Protein 1Z6G (pdb70)

Secondary structure (DSSP, 8-state):
-PPPEEEE-STTSSHHHHHHHHHHHSTTTEEE---EE-SPPPSS--BTTTBEE--HHHHHHHHHTT-EEEEEEETTEEEEEEHHHHHHHHHTT-EEEEEE-HHHHHHHTT-SS--S-EEEEEE-S-HHHHHHHHHHT----HHHHHHHHHHHHHHHHHHTTS--SEEEE-SSHHHHHHHHHHHHIIIII--

Radius of gyration: 16.62 Å; Cα contacts (8 Å, |Δi|>4): 272; chains: 1; bounding box: 38×41×50 Å

Foldseek 3Di:
DAAAEEEEAAPPLCSVVLVVVVCVVCVLAEQEFAKEKCDDADDPDDDPPNHPHDHPVVVVVCVVVPQFLAKDADPHMIMTTGLVSVVVCVVSVHHYYYYYYQNSVVSNVVDPSHDPHAYEYRAELDLVSRLVVLVVVDDDDDVVSVVVSVVNVVSVVSVVVDDHNYYYHPPDVVVRSVVVVVVCCVVPNPD

Organism: Plasmodium falciparum (isolate 3D7) (NCBI:txid36329)

Nearest PDB structures (foldseek):
  1z6g-assembly1_A  TM=1.005E+00  e=1.082E-39  Plasmodium falciparum 3D7
  2qor-assembly1_A  TM=8.990E-01  e=6.630E-27  Plasmodium vivax
  1lvg-assembly1_A  TM=8.753E-01  e=1.542E-19  Mus musculus
  4wsi-assembly1_A  TM=7.458E-01  e=2.586E-16  Homo sapiens
  3ney-assembly2_B  TM=7.696E-01  e=7.225E-14  Homo sapiens

B-factor: mean 33.43, std 11.17, range [11.78, 100.16]

Structure (mmCIF, N/CA/C/O backbone):
data_1Z6G
#
_entry.id   1Z6G
#
_cell.length_a   41.420
_cell.length_b   47.240
_cell.length_c   118.245
_cell.angle_alpha   90.00
_cell.angle_beta   90.00
_cell.angle_gamma   90.00
#
_symmetry.space_group_name_H-M   'P 21 21 21'
#
loop_
_entity.id
_entity.type
_entity.pdbx_description
1 polymer 'guanylate kinase'
2 non-polymer 'SULFATE ION'
3 non-polymer '4-(2-HYDROXYETHYL)-1-PIPERAZINE ETHANESULFONIC ACID'
4 water water
#
loop_
_atom_site.group_PDB
_atom_site.id
_atom_site.type_symbol
_atom_site.label_atom_id
_atom_site.label_alt_id
_atom_site.label_comp_id
_atom_site.label_asym_id
_atom_site.label_entity_id
_atom_site.label_seq_id
_atom_site.pdbx_PDB_ins_code
_atom_site.Cartn_x
_atom_site.Cartn_y
_atom_site.Cartn_z
_atom_site.occupancy
_atom_site.B_iso_or_equiv
_atom_site.auth_seq_id
_atom_site.auth_comp_id
_atom_site.auth_asym_id
_atom_site.auth_atom_id
_atom_site.pdbx_PDB_model_num
ATOM 1 N N . ASN A 1 22 ? 94.824 27.166 63.943 1.00 48.11 3 ASN A N 1
ATOM 2 C CA . ASN A 1 22 ? 94.107 27.029 62.641 1.00 47.74 3 ASN A CA 1
ATOM 3 C C . ASN A 1 22 ? 94.344 25.653 62.028 1.00 47.25 3 ASN A C 1
ATOM 4 O O . ASN A 1 22 ? 95.482 25.276 61.737 1.00 48.48 3 ASN A O 1
ATOM 6 N N . ILE A 1 23 ? 93.266 24.902 61.836 1.00 45.50 4 ILE A N 1
ATOM 7 C CA . ILE A 1 23 ? 93.368 23.573 61.249 1.00 43.05 4 ILE A CA 1
ATOM 8 C C . ILE A 1 23 ? 93.499 23.724 59.736 1.00 41.05 4 ILE A C 1
ATOM 9 O O . ILE A 1 23 ? 92.623 24.298 59.084 1.00 40.55 4 ILE A O 1
ATOM 14 N N . TYR A 1 24 ? 94.596 23.216 59.184 1.00 38.31 5 TYR A N 1
ATOM 15 C CA . TYR A 1 24 ? 94.833 23.300 57.749 1.00 36.52 5 TYR A CA 1
ATOM 16 C C . TYR A 1 24 ? 93.773 22.509 56.995 1.00 32.89 5 TYR A C 1
ATOM 17 O O . TYR A 1 24 ? 93.500 21.356 57.323 1.00 32.67 5 TYR A O 1
ATOM 26 N N . PRO A 1 25 ? 93.149 23.125 55.980 1.00 29.63 6 PRO A N 1
ATOM 27 C CA . PRO A 1 25 ? 92.124 22.401 55.225 1.00 27.43 6 PRO A CA 1
ATOM 28 C C . PRO A 1 25 ? 92.730 21.237 54.444 1.00 24.82 6 PRO A C 1
ATOM 29 O O . PRO A 1 25 ? 93.920 21.241 54.126 1.00 25.09 6 PRO A O 1
ATOM 33 N N . LEU A 1 26 ? 91.901 20.244 54.147 1.00 23.13 7 LEU A N 1
ATOM 34 C CA . LEU A 1 26 ? 92.337 19.088 53.377 1.00 21.53 7 LEU A CA 1
ATOM 35 C C . LEU A 1 26 ? 91.624 19.094 52.023 1.00 22.30 7 LEU A C 1
ATOM 36 O O . LEU A 1 26 ? 90.394 19.107 51.959 1.00 22.06 7 LEU A O 1
ATOM 41 N N . VAL A 1 27 ? 92.402 19.087 50.946 1.00 20.79 8 VAL A N 1
ATOM 42 C CA . VAL A 1 27 ? 91.846 19.083 49.604 1.00 20.21 8 VAL A CA 1
ATOM 43 C C . VAL A 1 27 ? 92.176 17.769 48.879 1.00 21.29 8 VAL A C 1
ATOM 44 O O . VAL A 1 27 ? 93.346 17.446 48.653 1.00 18.02 8 VAL A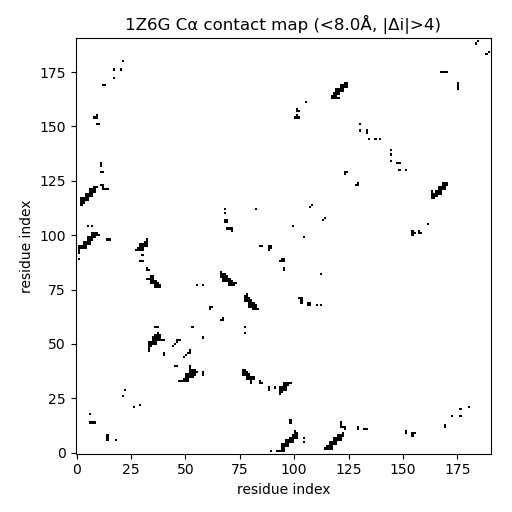 O 1
ATOM 48 N N . ILE A 1 28 ? 91.137 17.002 48.555 1.00 18.90 9 ILE A N 1
ATOM 49 C CA . ILE A 1 28 ? 91.306 15.748 47.815 1.00 19.75 9 ILE A CA 1
ATOM 50 C C . ILE A 1 28 ? 90.924 16.162 46.399 1.00 20.82 9 ILE A C 1
ATOM 51 O O . ILE A 1 28 ? 89.779 16.538 46.138 1.00 19.36 9 ILE A O 1
ATOM 56 N N . CYS A 1 29 ? 91.872 16.104 45.480 1.00 19.40 10 CYS A N 1
ATOM 57 C CA . CYS A 1 29 ? 91.566 16.551 44.137 1.00 21.58 10 CYS A CA 1
ATOM 58 C C . CYS A 1 29 ? 91.961 15.610 43.029 1.00 21.89 10 CYS A C 1
ATOM 59 O O . CYS A 1 29 ? 92.673 14.632 43.243 1.00 20.36 10 CYS A O 1
ATOM 62 N N . GLY A 1 30 ? 91.496 15.952 41.831 1.00 21.13 11 GLY A N 1
ATOM 63 C CA . GLY A 1 30 ? 91.783 15.166 40.652 1.00 20.70 11 GLY A CA 1
ATOM 64 C C . GLY A 1 30 ? 90.604 15.283 39.717 1.00 21.57 11 GLY A C 1
ATOM 65 O O . GLY A 1 30 ? 89.537 15.751 40.128 1.00 21.99 11 GLY A O 1
ATOM 66 N N . PRO A 1 31 ? 90.761 14.890 38.447 1.00 22.43 12 PRO A N 1
ATOM 67 C CA . PRO A 1 31 ? 89.655 14.974 37.489 1.00 22.04 12 PRO A CA 1
ATOM 68 C C . PRO A 1 31 ? 88.523 14.013 37.858 1.00 23.82 12 PRO A C 1
ATOM 69 O O . PRO A 1 31 ? 88.718 13.085 38.643 1.00 22.38 12 PRO A O 1
ATOM 73 N N . SER A 1 32 ? 87.338 14.242 37.308 1.00 22.88 13 SER A N 1
ATOM 74 C CA . SER A 1 32 ? 86.213 13.379 37.611 1.00 26.93 13 SER A CA 1
ATOM 75 C C . SER A 1 32 ? 86.509 11.967 37.112 1.00 26.86 13 SER A C 1
ATOM 76 O O . SER A 1 32 ? 87.094 11.789 36.042 1.00 27.56 13 SER A O 1
ATOM 79 N N . GLY A 1 33 ? 86.115 10.971 37.900 1.00 26.23 14 GLY A N 1
ATOM 80 C CA . GLY A 1 33 ? 86.335 9.589 37.518 1.00 25.13 14 GLY A CA 1
ATOM 81 C C . GLY A 1 33 ? 87.527 8.895 38.151 1.00 24.76 14 GLY A C 1
ATOM 82 O O . GLY A 1 33 ? 87.741 7.709 37.894 1.00 24.59 14 GLY A O 1
ATOM 83 N N . VAL A 1 34 ? 88.305 9.601 38.973 1.00 22.34 15 VAL A N 1
ATOM 84 C CA . VAL A 1 34 ? 89.479 8.974 39.596 1.00 21.89 15 VAL A CA 1
ATOM 85 C C . VAL A 1 34 ? 89.193 8.275 40.916 1.00 22.00 15 VAL A C 1
ATOM 86 O O . VAL A 1 34 ? 90.088 7.648 41.488 1.00 24.32 15 VAL A O 1
ATOM 90 N N . GLY A 1 35 ? 87.962 8.382 41.405 1.00 20.55 16 GLY A N 1
ATOM 91 C CA . GLY A 1 35 ? 87.615 7.734 42.661 1.00 20.57 16 GLY A CA 1
ATOM 92 C C . GLY A 1 35 ? 87.657 8.634 43.894 1.00 20.81 16 GLY A C 1
ATOM 93 O O . GLY A 1 35 ? 87.653 8.133 45.028 1.00 18.65 16 GLY A O 1
ATOM 94 N N . LYS A 1 36 ? 87.698 9.952 43.691 1.00 19.13 17 LYS A N 1
ATOM 95 C CA . LYS A 1 36 ? 87.721 10.886 44.821 1.00 20.88 17 LYS A CA 1
ATOM 96 C C . LYS A 1 36 ? 86.552 10.607 45.768 1.00 20.66 17 LYS A C 1
ATOM 97 O O . LYS A 1 36 ? 86.741 10.447 46.972 1.00 21.59 17 LYS A O 1
ATOM 103 N N . GLY A 1 37 ? 85.346 10.554 45.204 1.00 20.87 18 GLY A N 1
ATOM 104 C CA . GLY A 1 37 ? 84.149 10.322 45.994 1.00 21.58 18 GLY A CA 1
ATOM 105 C C . GLY A 1 37 ? 84.195 9.100 46.894 1.00 23.25 18 GLY A C 1
ATOM 106 O O . GLY A 1 37 ? 83.835 9.176 48.075 1.00 22.50 18 GLY A O 1
ATOM 107 N N . THR A 1 38 ? 84.636 7.972 46.344 1.00 22.55 19 THR A N 1
ATOM 108 C CA . THR A 1 38 ? 84.719 6.739 47.113 1.00 24.21 19 THR A CA 1
ATOM 109 C C . THR A 1 38 ? 85.691 6.896 48.284 1.00 23.32 19 THR A C 1
ATOM 110 O O . THR A 1 38 ? 85.380 6.533 49.424 1.00 23.00 19 THR A O 1
ATOM 114 N N . LEU A 1 39 ? 86.868 7.442 47.998 1.00 22.66 20 LEU A N 1
ATOM 115 C CA . LEU A 1 39 ? 87.881 7.652 49.018 1.00 21.93 20 LEU A CA 1
ATOM 116 C C . LEU A 1 39 ? 87.388 8.574 50.125 1.00 22.13 20 LEU A C 1
ATOM 117 O O . LEU A 1 39 ? 87.587 8.296 51.308 1.00 21.31 20 LEU A O 1
ATOM 122 N N . ILE A 1 40 ? 86.742 9.671 49.747 1.00 21.91 21 ILE A N 1
ATOM 123 C CA . ILE A 1 40 ? 86.241 10.614 50.739 1.00 21.03 21 ILE A CA 1
ATOM 124 C C . ILE A 1 40 ? 85.150 9.995 51.620 1.00 22.56 21 ILE A C 1
ATOM 125 O O . ILE A 1 40 ? 85.115 10.232 52.831 1.00 21.91 21 ILE A O 1
ATOM 130 N N . LYS A 1 41 ? 84.269 9.192 51.030 1.00 22.76 22 LYS A N 1
ATOM 131 C CA . LYS A 1 41 ? 83.209 8.573 51.819 1.00 24.11 22 LYS A CA 1
ATOM 132 C C . LYS A 1 41 ? 83.781 7.649 52.886 1.00 22.86 22 LYS A C 1
ATOM 133 O O . LYS A 1 41 ? 83.309 7.648 54.024 1.00 22.18 22 LYS A O 1
ATOM 139 N N . LYS A 1 42 ? 84.795 6.869 52.524 1.00 24.67 23 LYS A N 1
ATOM 140 C CA . LYS A 1 42 ? 85.429 5.967 53.481 1.00 24.11 23 LYS A CA 1
ATOM 141 C C . LYS A 1 42 ? 86.039 6.803 54.599 1.00 24.36 23 LYS A C 1
ATOM 142 O O . LYS A 1 42 ? 85.893 6.489 55.783 1.00 23.04 23 LYS A O 1
ATOM 148 N N . LEU A 1 43 ? 86.702 7.888 54.211 1.00 21.98 24 LEU A N 1
ATOM 149 C CA . LEU A 1 43 ? 87.357 8.762 55.174 1.00 22.29 24 LEU A CA 1
ATOM 150 C C . LEU A 1 43 ? 86.366 9.359 56.171 1.00 21.72 24 LEU A C 1
ATOM 151 O O . LEU A 1 43 ? 86.588 9.322 57.383 1.00 23.77 24 LEU A O 1
ATOM 156 N N . LEU A 1 44 ? 85.273 9.909 55.659 1.00 19.80 25 LEU A N 1
ATOM 157 C CA . LEU A 1 44 ? 84.251 10.509 56.509 1.00 20.53 25 LEU A CA 1
ATOM 158 C C . LEU A 1 44 ? 83.574 9.461 57.391 1.00 22.17 25 LEU A C 1
ATOM 159 O O . LEU A 1 44 ? 83.231 9.738 58.541 1.00 19.92 25 LEU A O 1
ATOM 164 N N . ASN A 1 45 ? 83.377 8.262 56.845 1.00 23.02 26 ASN A N 1
ATOM 165 C CA . ASN A 1 45 ? 82.747 7.183 57.595 1.00 26.11 26 ASN A CA 1
ATOM 166 C C . ASN A 1 45 ? 83.644 6.750 58.746 1.00 26.38 26 ASN A C 1
ATOM 167 O O . ASN A 1 45 ? 83.159 6.454 59.837 1.00 26.24 26 ASN A O 1
ATOM 172 N N . GLU A 1 46 ? 84.950 6.721 58.497 1.00 25.82 27 GLU A N 1
ATOM 173 C CA . GLU A 1 46 ? 85.919 6.292 59.501 1.00 25.90 27 GLU A CA 1
ATOM 174 C C . GLU A 1 46 ? 86.314 7.342 60.542 1.00 26.02 27 GLU A C 1
ATOM 175 O O . GLU A 1 46 ? 86.625 6.994 61.679 1.00 25.08 27 GLU A O 1
ATOM 181 N N . PHE A 1 47 ? 86.311 8.618 60.160 1.00 23.83 28 PHE A N 1
ATOM 182 C CA . PHE A 1 47 ? 86.661 9.692 61.084 1.00 22.82 28 PHE A CA 1
ATOM 183 C C . PHE A 1 47 ? 85.580 10.772 61.052 1.00 23.76 28 PHE A C 1
ATOM 184 O O . PHE A 1 47 ? 85.864 11.954 60.834 1.00 22.24 28 PHE A O 1
ATOM 192 N N . PRO A 1 48 ? 84.321 10.377 61.305 1.00 23.49 29 PRO A N 1
ATOM 193 C CA . PRO A 1 48 ? 83.177 11.289 61.299 1.00 23.93 29 PRO A CA 1
ATOM 194 C C . PRO A 1 48 ? 83.255 12.498 62.213 1.00 23.90 29 PRO A C 1
ATOM 195 O O . PRO A 1 48 ? 82.686 13.541 61.904 1.00 24.77 29 PRO A O 1
ATOM 199 N N . ASN A 1 49 ? 83.959 12.385 63.327 1.00 24.93 30 ASN A N 1
ATOM 200 C CA . ASN A 1 49 ? 84.034 13.520 64.237 1.00 27.30 30 ASN A CA 1
ATOM 201 C C . ASN A 1 49 ? 85.195 14.473 63.945 1.00 26.31 30 ASN A C 1
ATOM 202 O O . ASN A 1 49 ? 85.361 15.477 64.631 1.00 26.33 30 ASN A O 1
ATOM 207 N N . TYR A 1 50 ? 85.985 14.182 62.917 1.00 24.77 31 TYR A N 1
ATOM 208 C CA . TYR A 1 50 ? 87.124 15.037 62.601 1.00 26.54 31 TYR A CA 1
ATOM 209 C C . TYR A 1 50 ? 86.938 15.972 61.412 1.00 25.56 31 TYR A C 1
ATOM 210 O O . TYR A 1 50 ? 87.653 16.966 61.289 1.00 23.98 31 TYR A O 1
ATOM 219 N N . PHE A 1 51 ? 85.977 15.669 60.548 1.00 23.31 32 PHE A N 1
ATOM 220 C CA . PHE A 1 51 ? 85.805 16.466 59.341 1.00 23.81 32 PHE A CA 1
ATOM 221 C C . PHE A 1 51 ? 84.517 17.229 59.137 1.00 22.47 32 PHE A C 1
ATOM 222 O O . PHE A 1 51 ? 83.468 16.871 59.663 1.00 22.34 32 PHE A O 1
ATOM 230 N N . TYR A 1 52 ? 84.630 18.300 58.358 1.00 22.47 33 TYR A N 1
ATOM 231 C CA . TYR A 1 52 ? 83.484 19.089 57.944 1.00 21.62 33 TYR A CA 1
ATOM 232 C C . TYR A 1 52 ? 83.606 19.024 56.422 1.00 22.22 33 TYR A C 1
ATOM 233 O O . TYR A 1 52 ? 84.538 19.592 55.854 1.00 21.11 33 TYR A O 1
ATOM 242 N N . PHE A 1 53 ? 82.685 18.320 55.768 1.00 22.59 34 PHE A N 1
ATOM 243 C CA . PHE A 1 53 ? 82.721 18.176 54.317 1.00 21.83 34 PHE A CA 1
ATOM 244 C C . PHE A 1 53 ? 82.133 19.412 53.634 1.00 23.19 34 PHE A C 1
ATOM 245 O O . PHE A 1 53 ? 80.961 19.739 53.816 1.00 21.77 34 PHE A O 1
ATOM 253 N N . SER A 1 54 ? 82.954 20.096 52.845 1.00 22.45 35 SER A N 1
ATOM 254 C CA . SER A 1 54 ? 82.500 21.289 52.145 1.00 23.47 35 SER A CA 1
ATOM 255 C C . SER A 1 54 ? 81.380 20.987 51.149 1.00 23.52 35 SER A C 1
ATOM 256 O O . SER A 1 54 ? 81.443 20.012 50.408 1.00 22.68 35 SER A O 1
ATOM 259 N N . VAL A 1 55 ? 80.355 21.833 51.146 1.00 24.65 36 VAL A N 1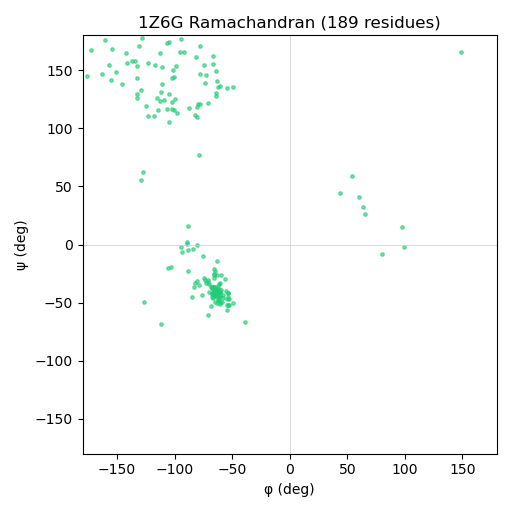
ATOM 260 C CA . VAL A 1 55 ? 79.227 21.693 50.232 1.00 24.34 36 VAL A CA 1
ATOM 261 C C . VAL A 1 55 ? 79.273 22.854 49.235 1.00 25.55 36 VAL A C 1
ATOM 262 O O . VAL A 1 55 ? 79.411 24.020 49.625 1.00 24.02 36 VAL A O 1
ATOM 266 N N . SER A 1 56 ? 79.159 22.529 47.953 1.00 24.72 37 SER A N 1
ATOM 267 C CA . SER A 1 56 ? 79.206 23.539 46.900 1.00 27.28 37 SER A CA 1
ATOM 268 C C . SER A 1 56 ? 77.844 24.094 46.493 1.00 27.25 37 SER A C 1
ATOM 269 O O . SER A 1 56 ? 76.794 23.544 46.839 1.00 26.64 37 SER A O 1
ATOM 272 N N . CYS A 1 57 ? 77.891 25.203 45.762 1.00 26.52 38 CYS A N 1
ATOM 273 C CA . CYS A 1 57 ? 76.701 25.860 45.238 1.00 27.00 38 CYS A CA 1
ATOM 274 C C . CYS A 1 57 ? 76.609 25.473 43.777 1.00 26.39 38 CYS A C 1
ATOM 275 O O . CYS A 1 57 ? 77.635 25.254 43.123 1.00 25.10 38 CYS A O 1
ATOM 278 N N . THR A 1 58 ? 75.391 25.405 43.256 1.00 24.28 39 THR A N 1
ATOM 279 C CA . THR A 1 58 ? 75.215 25.111 41.847 1.00 23.96 39 THR A CA 1
ATOM 280 C C . THR A 1 58 ? 73.935 25.748 41.339 1.00 24.78 39 THR A C 1
ATOM 281 O O . THR A 1 58 ? 72.979 25.903 42.095 1.00 24.27 39 THR A O 1
ATOM 285 N N . THR A 1 59 ? 73.929 26.132 40.062 1.00 24.78 40 THR A N 1
ATOM 286 C CA . THR A 1 59 ? 72.744 26.724 39.465 1.00 25.48 40 THR A CA 1
ATOM 287 C C . THR A 1 59 ? 71.931 25.625 38.798 1.00 25.89 40 THR A C 1
ATOM 288 O O . THR A 1 59 ? 70.824 25.858 38.333 1.00 26.83 40 THR A O 1
ATOM 292 N N . ARG A 1 60 ? 72.487 24.420 38.755 1.00 26.65 41 ARG A N 1
ATOM 293 C CA . ARG A 1 60 ? 71.777 23.300 38.161 1.00 27.64 41 ARG A CA 1
ATOM 294 C C . ARG A 1 60 ? 70.537 23.039 39.001 1.00 29.37 41 ARG A C 1
ATOM 295 O O . ARG A 1 60 ? 70.538 23.275 40.211 1.00 29.88 41 ARG A O 1
ATOM 303 N N . LYS A 1 61 ? 69.476 22.559 38.366 1.00 31.56 42 LYS A N 1
ATOM 304 C CA . LYS A 1 61 ? 68.256 22.285 39.105 1.00 32.98 42 LYS A CA 1
ATOM 305 C C . LYS A 1 61 ? 68.427 21.039 39.958 1.00 33.06 42 LYS A C 1
ATOM 306 O O . LYS A 1 61 ? 69.023 20.045 39.525 1.00 31.68 42 LYS A O 1
ATOM 312 N N . LYS A 1 62 ? 67.898 21.104 41.174 1.00 34.04 43 LYS A N 1
ATOM 313 C CA . LYS A 1 62 ? 67.967 19.993 42.110 1.00 35.26 43 LYS A CA 1
ATOM 314 C C . LYS A 1 62 ? 67.202 18.786 41.578 1.00 35.80 43 LYS A C 1
ATOM 315 O O . LYS A 1 62 ? 66.043 18.906 41.183 1.00 34.55 43 LYS A O 1
ATOM 321 N N . ARG A 1 63 ? 67.860 17.629 41.549 1.00 36.88 44 ARG A N 1
ATOM 322 C CA . ARG A 1 63 ? 67.224 16.398 41.082 1.00 39.29 44 ARG A CA 1
ATOM 323 C C . ARG A 1 63 ? 66.330 15.848 42.190 1.00 40.08 44 ARG A C 1
ATOM 324 O O . ARG A 1 63 ? 66.376 16.328 43.321 1.00 40.69 44 ARG A O 1
ATOM 332 N N . GLU A 1 64 ? 65.534 14.833 41.865 1.00 41.21 45 GLU A N 1
ATOM 333 C CA . GLU A 1 64 ? 64.618 14.235 42.833 1.00 43.04 45 GLU A CA 1
ATOM 334 C C . GLU A 1 64 ? 65.271 13.758 44.125 1.00 42.71 45 GLU A C 1
ATOM 335 O O . GLU A 1 64 ? 64.874 14.171 45.209 1.00 43.03 45 GLU A O 1
ATOM 341 N N . LYS A 1 65 ? 66.269 12.887 44.009 1.00 43.26 46 LYS A N 1
ATOM 342 C CA . LYS A 1 65 ? 66.948 12.341 45.182 1.00 43.00 46 LYS A CA 1
ATOM 343 C C . LYS A 1 65 ? 67.927 13.297 45.868 1.00 43.73 46 LYS A C 1
ATOM 344 O O . LYS A 1 65 ? 68.413 13.009 46.966 1.00 44.28 46 LYS A O 1
ATOM 346 N N . GLU A 1 66 ? 68.217 14.430 45.238 1.00 42.65 47 GLU A N 1
ATOM 347 C CA . GLU A 1 66 ? 69.153 15.386 45.824 1.00 41.90 47 GLU A CA 1
ATOM 348 C C . GLU A 1 66 ? 68.606 16.160 47.023 1.00 41.22 47 GLU A C 1
ATOM 349 O O . GLU A 1 66 ? 67.421 16.491 47.085 1.00 42.50 47 GLU A O 1
ATOM 355 N N . LYS A 1 67 ? 69.493 16.452 47.970 1.00 40.45 48 LYS A N 1
ATOM 356 C CA . LYS A 1 67 ? 69.135 17.158 49.198 1.00 39.61 48 LYS A CA 1
ATOM 357 C C . LYS A 1 67 ? 69.809 18.523 49.319 1.00 38.47 48 LYS A C 1
ATOM 358 O O . LYS A 1 67 ? 71.031 18.629 49.243 1.00 39.07 48 LYS A O 1
ATOM 364 N N . GLU A 1 68 ? 69.007 19.561 49.525 1.00 37.26 49 GLU A N 1
ATOM 365 C CA . GLU A 1 68 ? 69.522 20.919 49.681 1.00 37.07 49 GLU A CA 1
ATOM 366 C C . GLU A 1 68 ? 70.452 20.990 50.890 1.00 36.52 49 GLU A C 1
ATOM 367 O O . GLU A 1 68 ? 70.150 20.442 51.947 1.00 36.65 49 GLU A O 1
ATOM 373 N N . GLY A 1 69 ? 71.586 21.663 50.736 1.00 35.38 50 GLY A N 1
ATOM 374 C CA . GLY A 1 69 ? 72.518 21.776 51.843 1.00 34.78 50 GLY A CA 1
ATOM 375 C C . GLY A 1 69 ? 73.382 20.544 52.036 1.00 33.50 50 GLY A C 1
ATOM 376 O O . GLY A 1 69 ? 74.311 20.563 52.839 1.00 34.28 50 GLY A O 1
ATOM 377 N N . VAL A 1 70 ? 73.080 19.469 51.312 1.00 33.33 51 VAL A N 1
ATOM 378 C CA . VAL A 1 70 ? 73.862 18.236 51.410 1.00 32.49 51 VAL A CA 1
ATOM 379 C C . VAL A 1 70 ? 74.615 18.000 50.106 1.00 31.08 51 VAL A C 1
ATOM 380 O O . VAL A 1 70 ? 75.838 18.087 50.066 1.00 29.78 51 VAL A O 1
ATOM 384 N N . ASP A 1 71 ? 73.882 17.698 49.041 1.00 30.21 52 ASP A N 1
ATOM 385 C CA . ASP A 1 71 ? 74.500 17.482 47.742 1.00 31.24 52 ASP A CA 1
ATOM 386 C C . ASP A 1 71 ? 75.124 18.799 47.281 1.00 29.76 52 ASP A C 1
ATOM 387 O O . ASP A 1 71 ? 76.287 18.843 46.879 1.00 28.68 52 ASP A O 1
ATOM 392 N N . TYR A 1 72 ? 74.332 19.866 47.355 1.00 29.06 53 TYR A N 1
ATOM 393 C CA . TYR A 1 72 ? 74.760 21.211 46.966 1.00 28.96 53 TYR A CA 1
ATOM 394 C C . TYR A 1 72 ? 73.840 22.229 47.603 1.00 28.70 53 TYR A C 1
ATOM 395 O O . TYR A 1 72 ? 72.856 21.885 48.249 1.00 28.43 53 TYR A O 1
ATOM 404 N N . TYR A 1 73 ? 74.184 23.494 47.395 1.00 29.96 54 TYR A N 1
ATOM 405 C CA . TYR A 1 73 ? 73.348 24.606 47.816 1.00 29.91 54 TYR A CA 1
ATOM 406 C C . TYR A 1 73 ? 72.795 24.983 46.442 1.00 29.62 54 TYR A C 1
ATOM 407 O O . TYR A 1 73 ? 73.521 25.539 45.609 1.00 28.30 54 TYR A O 1
ATOM 416 N N . PHE A 1 74 ? 71.535 2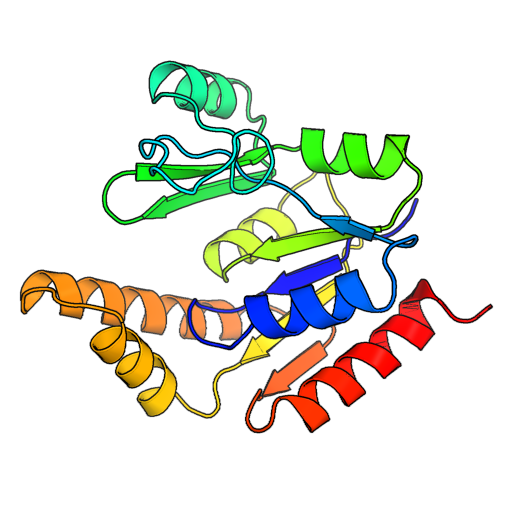4.652 46.185 1.00 29.40 55 PHE A N 1
ATOM 417 C CA . PHE A 1 74 ? 70.935 24.965 44.898 1.00 29.11 55 PHE A CA 1
ATOM 418 C C . PHE A 1 74 ? 70.430 26.404 44.844 1.00 30.63 55 PHE A C 1
ATOM 419 O O . PHE A 1 74 ? 69.480 26.768 45.530 1.00 32.65 55 PHE A O 1
ATOM 427 N N . ILE A 1 75 ? 71.085 27.223 44.027 1.00 31.04 56 ILE A N 1
ATOM 428 C CA . ILE A 1 75 ? 70.697 28.620 43.870 1.00 32.87 56 ILE A CA 1
ATOM 429 C C . ILE A 1 75 ? 70.540 28.902 42.379 1.00 33.52 56 ILE A C 1
ATOM 430 O O . ILE A 1 75 ? 70.765 28.017 41.553 1.00 33.90 56 ILE A O 1
ATOM 435 N N . ASP A 1 76 ? 70.139 30.118 42.026 1.00 34.99 57 ASP A N 1
ATOM 436 C CA . ASP A 1 76 ? 69.982 30.451 40.610 1.00 36.38 57 ASP A CA 1
ATOM 437 C C . ASP A 1 76 ? 71.097 31.357 40.108 1.00 35.68 57 ASP A C 1
ATOM 438 O O . ASP A 1 76 ? 71.937 31.816 40.881 1.00 34.67 57 ASP A O 1
ATOM 443 N N . LYS A 1 77 ? 71.103 31.603 38.804 1.00 36.51 58 LYS A N 1
ATOM 444 C CA . LYS A 1 77 ? 72.126 32.430 38.183 1.00 37.17 58 LYS A CA 1
ATOM 445 C C . LYS A 1 77 ? 72.278 33.821 38.785 1.00 37.89 58 LYS A C 1
ATOM 446 O O . LYS A 1 77 ? 73.395 34.308 38.944 1.00 38.76 58 LYS A O 1
ATOM 452 N N . THR A 1 78 ? 71.169 34.462 39.133 1.00 38.61 59 THR A N 1
ATOM 453 C CA . THR A 1 78 ? 71.250 35.803 39.692 1.00 39.77 59 THR A CA 1
ATOM 454 C C . THR A 1 78 ? 72.035 35.808 40.998 1.00 39.28 59 THR A C 1
ATOM 455 O O . THR A 1 78 ? 72.930 36.631 41.194 1.00 38.99 59 THR A O 1
ATOM 459 N N . ILE A 1 79 ? 71.714 34.880 41.890 1.00 39.08 60 ILE A N 1
ATOM 460 C CA . ILE A 1 79 ? 72.409 34.807 43.166 1.00 37.33 60 ILE A CA 1
ATOM 461 C C . ILE A 1 79 ? 73.879 34.438 42.958 1.00 35.82 60 ILE A C 1
ATOM 462 O O . ILE A 1 79 ? 74.763 35.007 43.598 1.00 33.75 60 ILE A O 1
ATOM 467 N N . PHE A 1 80 ? 74.138 33.499 42.053 1.00 33.26 61 PHE A N 1
ATOM 468 C CA . PHE A 1 80 ? 75.508 33.075 41.776 1.00 32.81 61 PHE A CA 1
ATOM 469 C C . PHE A 1 80 ? 76.336 34.258 41.273 1.00 32.44 61 PHE A C 1
ATOM 470 O O . PHE A 1 80 ? 77.498 34.424 41.650 1.00 30.54 61 PHE A O 1
ATOM 478 N N . GLU A 1 81 ? 75.731 35.073 40.414 1.00 31.04 62 GLU A N 1
ATOM 479 C CA . GLU A 1 81 ? 76.407 36.240 39.867 1.00 31.46 62 GLU A CA 1
ATOM 480 C C . GLU A 1 81 ? 76.667 37.268 40.960 1.00 30.21 62 GLU A C 1
ATOM 481 O O . GLU A 1 81 ? 77.700 37.929 40.960 1.00 28.98 62 GLU A O 1
ATOM 487 N N . ASP A 1 82 ? 75.733 37.391 41.897 1.00 30.33 63 ASP A N 1
ATOM 488 C CA . ASP A 1 82 ? 75.891 38.337 42.998 1.00 31.37 63 ASP A CA 1
ATOM 489 C C . ASP A 1 82 ? 77.067 37.899 43.863 1.00 32.27 63 ASP A C 1
ATOM 490 O O . ASP A 1 82 ? 77.847 38.728 44.342 1.00 32.12 63 ASP A O 1
ATOM 492 N N . LYS A 1 83 ? 77.194 36.587 44.052 1.00 31.72 64 LYS A N 1
ATOM 493 C CA . LYS A 1 83 ? 78.284 36.023 44.843 1.00 30.88 64 LYS A CA 1
ATOM 494 C C . LYS A 1 83 ? 7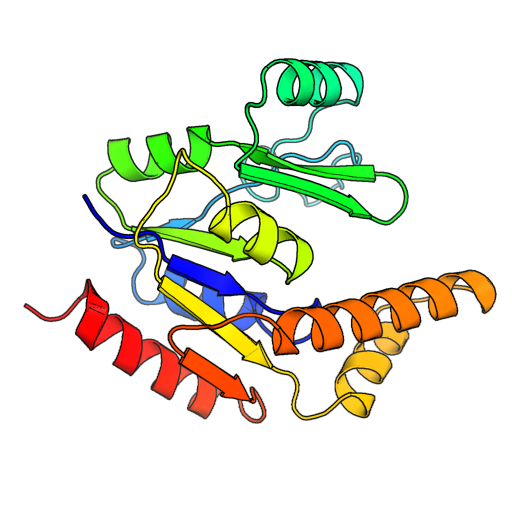9.635 36.309 44.197 1.00 29.67 64 LYS A C 1
ATOM 495 O O . LYS A 1 83 ? 80.589 36.675 44.880 1.00 29.87 64 LYS A O 1
ATOM 501 N N . LEU A 1 84 ? 79.724 36.122 42.880 1.00 29.07 65 LEU A N 1
ATOM 502 C CA . LEU A 1 84 ? 80.971 36.382 42.162 1.00 28.90 65 LEU A CA 1
ATOM 503 C C . LEU A 1 84 ? 81.286 37.869 42.279 1.00 30.35 65 LEU A C 1
ATOM 504 O O . LEU A 1 84 ? 82.434 38.259 42.485 1.00 30.57 65 LEU A O 1
ATOM 509 N N . LYS A 1 85 ? 80.256 38.695 42.142 1.00 31.45 66 LYS A N 1
ATOM 510 C CA . LYS A 1 85 ? 80.430 40.139 42.238 1.00 36.27 66 LYS A CA 1
ATOM 511 C C . LYS A 1 85 ? 81.142 40.473 43.550 1.00 36.60 66 LYS A C 1
ATOM 512 O O . LYS A 1 85 ? 82.047 41.305 43.574 1.00 38.42 66 LYS A O 1
ATOM 518 N N . ASN A 1 86 ? 80.744 39.805 44.629 1.00 38.00 67 ASN A N 1
ATOM 519 C CA . ASN A 1 86 ? 81.350 40.023 45.944 1.00 39.11 67 ASN A CA 1
ATOM 520 C C . ASN A 1 86 ? 82.628 39.207 46.119 1.00 39.69 67 ASN A C 1
ATOM 521 O O . ASN A 1 86 ? 83.298 39.315 47.144 1.00 39.12 67 ASN A O 1
ATOM 526 N N . GLU A 1 87 ? 82.958 38.384 45.130 1.00 38.93 68 GLU A N 1
ATOM 527 C CA . GLU A 1 87 ? 84.145 37.542 45.213 1.00 38.15 68 GLU A CA 1
ATOM 528 C C . GLU A 1 87 ? 84.023 36.614 46.425 1.00 37.21 68 GLU A C 1
ATOM 529 O O . GLU A 1 87 ? 84.991 36.389 47.145 1.00 38.15 68 GLU A O 1
ATOM 531 N N . ASP A 1 88 ? 82.824 36.082 46.642 1.00 36.46 69 ASP A N 1
ATOM 532 C CA . ASP A 1 88 ? 82.564 35.189 47.767 1.00 35.94 69 ASP A CA 1
ATOM 533 C C . ASP A 1 88 ? 83.001 33.744 47.556 1.00 34.21 69 ASP A C 1
ATOM 534 O O . ASP A 1 88 ? 82.833 32.915 48.452 1.00 34.84 69 ASP A O 1
ATOM 539 N N . PHE A 1 89 ? 83.556 33.435 46.389 1.00 31.53 70 PHE A N 1
ATOM 540 C CA . PHE A 1 89 ? 83.970 32.062 46.090 1.00 28.90 70 PHE A CA 1
ATOM 541 C C . PHE A 1 89 ? 85.454 31.760 46.243 1.00 28.23 70 PHE A C 1
ATOM 542 O O . PHE A 1 89 ? 86.301 32.595 45.944 1.00 25.60 70 PHE A O 1
ATOM 550 N N . LEU A 1 90 ? 85.755 30.547 46.700 1.00 26.86 71 LEU A N 1
ATOM 551 C CA . LEU A 1 90 ? 87.134 30.089 46.815 1.00 26.79 71 LEU A CA 1
ATOM 552 C C . LEU A 1 90 ? 87.479 29.614 45.401 1.00 26.10 71 LEU A C 1
ATOM 553 O O . LEU A 1 90 ? 88.619 29.713 44.951 1.00 24.32 71 LEU A O 1
ATOM 558 N N . GLU A 1 91 ? 86.468 29.082 44.718 1.00 25.25 72 GLU A N 1
ATOM 559 C CA . GLU A 1 91 ? 86.606 28.607 43.343 1.00 25.20 72 GLU A CA 1
ATOM 560 C C . GLU A 1 91 ? 85.235 28.455 42.687 1.00 23.87 72 GLU A C 1
ATOM 561 O O . GLU A 1 91 ? 84.246 28.157 43.353 1.00 22.73 72 GLU A O 1
ATOM 567 N N . TYR A 1 92 ? 85.175 28.702 41.384 1.00 24.39 73 TYR A N 1
ATOM 568 C CA . TYR A 1 92 ? 83.932 28.570 40.631 1.00 24.84 73 TYR A CA 1
ATOM 569 C C . TYR A 1 92 ? 84.250 27.821 39.342 1.00 24.34 73 TYR A C 1
ATOM 570 O O . TYR A 1 92 ? 85.395 27.815 38.880 1.00 23.20 73 TYR A O 1
ATOM 579 N N . ASP A 1 93 ? 83.235 27.207 38.753 1.00 23.92 74 ASP A N 1
ATOM 580 C CA . ASP A 1 93 ? 83.437 26.437 37.541 1.00 25.32 74 ASP A CA 1
ATOM 581 C C . ASP A 1 93 ? 82.128 26.387 36.767 1.00 24.96 74 ASP A C 1
ATOM 582 O O . ASP A 1 93 ? 81.087 26.798 37.277 1.00 24.94 74 ASP A O 1
ATOM 587 N N . ASN A 1 94 ? 82.194 25.923 35.524 1.00 26.42 75 ASN A N 1
ATOM 588 C CA . ASN A 1 94 ? 81.013 25.771 34.688 1.00 28.68 75 ASN A CA 1
ATOM 589 C C . ASN A 1 94 ? 81.094 24.386 34.061 1.00 29.01 75 ASN A C 1
ATOM 590 O O . ASN A 1 94 ? 82.123 24.001 33.515 1.00 30.25 75 ASN A O 1
ATOM 595 N N . TYR A 1 95 ? 80.015 23.626 34.169 1.00 28.86 76 TYR A N 1
ATOM 596 C CA . TYR A 1 95 ? 79.973 22.283 33.615 1.00 29.70 76 TYR A CA 1
ATOM 597 C C . TYR A 1 95 ? 78.565 21.982 33.117 1.00 28.67 76 TYR A C 1
ATOM 598 O O . TYR A 1 95 ? 77.581 22.328 33.770 1.00 28.88 76 TYR A O 1
ATOM 607 N N . ALA A 1 96 ? 78.479 21.341 31.957 1.00 28.75 77 ALA A N 1
ATOM 608 C CA . ALA A 1 96 ? 77.194 20.994 31.363 1.00 28.42 77 ALA A CA 1
ATOM 609 C C . ALA A 1 96 ? 76.183 22.139 31.436 1.00 27.81 77 ALA A C 1
ATOM 610 O O . ALA A 1 96 ? 75.024 21.934 31.789 1.00 27.17 77 ALA A O 1
ATOM 612 N N . ASN A 1 97 ? 76.638 23.345 31.113 1.00 26.63 78 ASN A N 1
ATOM 613 C CA . ASN A 1 97 ? 75.787 24.524 31.091 1.00 25.30 78 ASN A CA 1
ATOM 614 C C . ASN A 1 97 ? 75.175 24.960 32.418 1.00 23.98 78 ASN A C 1
ATOM 615 O O . ASN A 1 97 ? 74.074 25.503 32.459 1.00 25.54 78 ASN A O 1
ATOM 620 N N . ASN A 1 98 ? 75.895 24.726 33.506 1.00 23.18 79 ASN A N 1
ATOM 621 C CA . ASN A 1 98 ? 75.452 25.147 34.826 1.00 22.33 79 ASN A CA 1
ATOM 622 C C . ASN A 1 98 ? 76.705 25.626 35.559 1.00 23.18 79 ASN A C 1
ATOM 623 O O . ASN A 1 98 ? 77.824 25.238 35.206 1.00 21.99 79 ASN A O 1
ATOM 628 N N . PHE A 1 99 ? 76.518 26.483 36.555 1.00 22.73 80 PHE A N 1
ATOM 629 C CA . PHE A 1 99 ? 77.637 27.015 37.320 1.00 24.71 80 PHE A CA 1
ATOM 630 C C . PHE A 1 99 ? 77.784 26.346 38.681 1.00 23.99 80 PHE A C 1
ATOM 631 O O . PHE A 1 99 ? 76.794 26.013 39.327 1.00 22.49 80 PHE A O 1
ATOM 639 N N . TYR A 1 100 ? 79.029 26.156 39.105 1.00 23.33 81 TYR A N 1
ATOM 640 C CA . TYR A 1 100 ? 79.329 25.543 40.395 1.00 22.83 81 TYR A CA 1
ATOM 641 C C . TYR A 1 100 ? 80.383 26.381 41.101 1.00 23.54 81 TYR A C 1
ATOM 642 O O . TYR A 1 100 ? 81.175 27.063 40.450 1.00 23.40 81 TYR A O 1
ATOM 651 N N . GLY A 1 101 ? 80.397 26.326 42.430 1.00 22.49 82 GLY A N 1
ATOM 652 C CA . GLY A 1 101 ? 81.379 27.083 43.179 1.00 24.83 82 GLY A CA 1
ATOM 653 C C . GLY A 1 101 ? 81.323 26.851 44.674 1.00 26.27 82 GLY A C 1
ATOM 654 O O . GLY A 1 101 ? 80.251 26.654 45.243 1.00 27.44 82 GLY A O 1
ATOM 655 N N . THR A 1 102 ? 82.488 26.866 45.312 1.00 27.08 83 THR A N 1
ATOM 656 C CA . THR A 1 102 ? 82.570 26.672 46.752 1.00 26.28 83 THR A CA 1
ATOM 657 C C . THR A 1 102 ? 82.774 28.025 47.423 1.00 25.42 83 THR A C 1
ATOM 658 O O . THR A 1 102 ? 83.729 28.744 47.125 1.00 23.28 83 THR A O 1
ATOM 662 N N . LEU A 1 103 ? 81.863 28.361 48.327 1.00 25.72 84 LEU A N 1
ATOM 663 C CA . LEU A 1 103 ? 81.915 29.629 49.043 1.00 27.87 84 LEU A CA 1
ATOM 664 C C . LEU A 1 103 ? 82.933 29.616 50.168 1.00 28.35 84 LEU A C 1
ATOM 665 O O . LEU A 1 103 ? 83.170 28.581 50.808 1.00 25.42 84 LEU A O 1
ATOM 670 N N . LYS A 1 104 ? 83.536 30.778 50.402 1.00 29.25 85 LYS A N 1
ATOM 671 C CA . LYS A 1 104 ? 84.512 30.938 51.467 1.00 30.19 85 LYS A CA 1
ATOM 672 C C . LYS A 1 104 ? 83.854 30.602 52.802 1.00 29.22 85 LYS A C 1
ATOM 673 O O . LYS A 1 104 ? 84.527 30.184 53.742 1.00 29.73 85 LYS A O 1
ATOM 679 N N . SER A 1 105 ? 82.537 30.777 52.874 1.00 28.88 86 SER A N 1
ATOM 680 C CA . SER A 1 105 ? 81.797 30.511 54.103 1.00 29.73 86 SER A CA 1
ATOM 681 C C . SER A 1 105 ? 81.849 29.047 54.540 1.00 31.22 86 SER A C 1
ATOM 682 O O . SER A 1 105 ? 81.714 28.752 55.731 1.00 31.45 86 SER A O 1
ATOM 685 N N . GLU A 1 106 ? 82.035 28.130 53.589 1.00 29.41 87 GLU A N 1
ATOM 686 C CA . GLU A 1 106 ? 82.134 26.713 53.932 1.00 27.76 87 GLU A CA 1
ATOM 687 C C . GLU A 1 106 ? 83.307 26.514 54.880 1.00 28.29 87 GLU A C 1
ATOM 688 O O . GLU A 1 106 ? 83.240 25.718 55.823 1.00 25.65 87 GLU A O 1
ATOM 694 N N . TYR A 1 107 ? 84.386 27.247 54.619 1.00 29.17 88 TYR A N 1
ATOM 695 C CA . TYR A 1 107 ? 85.583 27.166 55.444 1.00 30.50 88 TYR A CA 1
ATOM 696 C C . TYR A 1 107 ? 85.306 27.737 56.833 1.00 29.31 88 TYR A C 1
ATOM 697 O O . TYR A 1 107 ? 85.820 27.233 57.834 1.00 28.03 88 TYR A O 1
ATOM 706 N N . ASP A 1 108 ? 84.492 28.788 56.890 1.00 29.84 89 ASP A N 1
ATOM 707 C CA . ASP A 1 108 ? 84.138 29.411 58.164 1.00 30.20 89 ASP A CA 1
ATOM 708 C C . ASP A 1 108 ? 83.290 28.464 59.008 1.00 30.05 89 ASP A C 1
ATOM 709 O O . ASP A 1 108 ? 83.430 28.412 60.227 1.00 29.55 89 ASP A O 1
ATOM 714 N N . LYS A 1 109 ? 82.409 27.715 58.355 1.00 28.67 90 LYS A N 1
ATOM 715 C CA . LYS A 1 109 ? 81.562 26.777 59.070 1.00 28.24 90 LYS A CA 1
ATOM 716 C C . LYS A 1 109 ? 82.407 25.660 59.675 1.00 27.68 90 LYS A C 1
ATOM 717 O O . LYS A 1 109 ? 82.129 25.187 60.777 1.00 26.26 90 LYS A O 1
ATOM 723 N N . ALA A 1 110 ? 83.448 25.247 58.958 1.00 26.72 91 ALA A N 1
ATOM 724 C CA . ALA A 1 110 ? 84.334 24.199 59.454 1.00 26.97 91 ALA A CA 1
ATOM 725 C C . ALA A 1 110 ? 85.063 24.730 60.694 1.00 26.90 91 ALA A C 1
ATOM 726 O O . ALA A 1 110 ? 85.257 24.011 61.679 1.00 25.55 91 ALA A O 1
ATOM 728 N N . LYS A 1 111 ? 85.467 25.996 60.634 1.00 27.67 92 LYS A N 1
ATOM 729 C CA . LYS A 1 111 ? 86.160 26.626 61.751 1.00 29.85 92 LYS A CA 1
ATOM 730 C C . LYS A 1 111 ? 85.220 26.729 62.943 1.00 29.92 92 LYS A C 1
ATOM 731 O O . LYS A 1 111 ? 85.597 26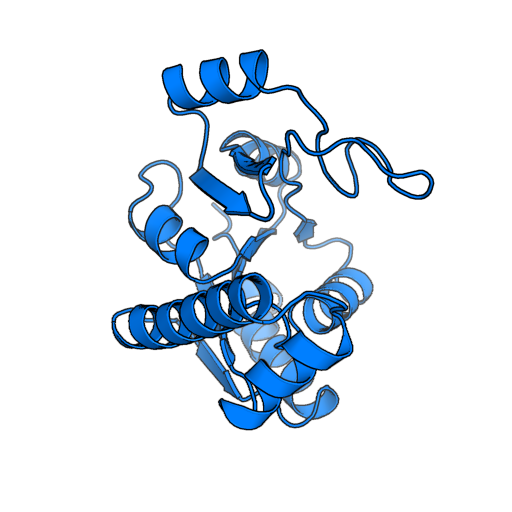.439 64.077 1.00 30.21 92 LYS A O 1
ATOM 737 N N . GLU A 1 112 ? 83.990 27.148 62.669 1.00 30.79 93 GLU A N 1
ATOM 738 C CA . GLU A 1 112 ? 82.968 27.293 63.693 1.00 32.02 93 GLU A CA 1
ATOM 739 C C . GLU A 1 112 ? 82.806 25.989 64.484 1.00 31.07 93 GLU A C 1
ATOM 740 O O . GLU A 1 112 ? 82.670 26.013 65.705 1.00 30.82 93 GLU A O 1
ATOM 746 N N . GLN A 1 113 ? 82.825 24.857 63.785 1.00 30.10 94 GLN A N 1
ATOM 747 C CA . GLN A 1 113 ? 82.670 23.547 64.427 1.00 29.38 94 GLN A CA 1
ATOM 748 C C . GLN A 1 113 ? 83.998 22.954 64.876 1.00 30.42 94 GLN A C 1
ATOM 749 O O . GLN A 1 113 ? 84.051 21.843 65.406 1.00 31.36 94 GLN A O 1
ATOM 755 N N . ASN A 1 114 ? 85.072 23.701 64.663 1.00 31.64 95 ASN A N 1
ATOM 756 C CA . ASN A 1 114 ? 86.406 23.251 65.028 1.00 33.04 95 ASN A CA 1
ATOM 757 C C . ASN A 1 114 ? 86.738 21.882 64.428 1.00 33.10 95 ASN A C 1
ATOM 758 O O . ASN A 1 114 ? 87.025 20.920 65.146 1.00 31.52 95 ASN A O 1
ATOM 763 N N . LYS A 1 115 ? 86.689 21.798 63.103 1.00 31.00 96 LYS A N 1
ATOM 764 C CA . LYS A 1 115 ? 87.007 20.556 62.419 1.00 29.55 96 LYS A CA 1
ATOM 765 C C . LYS A 1 115 ? 87.769 20.814 61.139 1.00 27.09 96 LYS A C 1
ATOM 766 O O . LYS A 1 115 ? 87.810 21.938 60.651 1.00 25.25 96 LYS A O 1
ATOM 772 N N . ILE A 1 116 ? 88.379 19.765 60.606 1.00 24.06 97 ILE A N 1
ATOM 773 C CA . ILE A 1 116 ? 89.159 19.876 59.384 1.00 24.78 97 ILE A CA 1
ATOM 774 C C . ILE A 1 116 ? 88.224 20.093 58.206 1.00 25.05 97 ILE A C 1
ATOM 775 O O . ILE A 1 116 ? 87.328 19.279 57.965 1.00 25.25 97 ILE A O 1
ATOM 780 N N . CYS A 1 117 ? 88.413 21.191 57.482 1.00 21.97 98 CYS A N 1
ATOM 781 C CA . CYS A 1 117 ? 87.576 21.437 56.322 1.00 22.09 98 CYS A CA 1
ATOM 782 C C . CYS A 1 117 ? 88.097 20.556 55.188 1.00 21.11 98 CYS A C 1
ATOM 783 O O . CYS A 1 117 ? 89.263 20.656 54.795 1.00 22.14 98 CYS A O 1
ATOM 786 N N . LEU A 1 118 ? 87.235 19.684 54.676 1.00 21.52 99 LEU A N 1
ATOM 787 C CA . LEU A 1 118 ? 87.607 18.776 53.592 1.00 20.76 99 LEU A CA 1
ATOM 788 C C . LEU A 1 118 ? 86.966 19.241 52.287 1.00 20.65 99 LEU A C 1
ATOM 789 O O . LEU A 1 118 ? 85.744 19.263 52.170 1.00 20.70 99 LEU A O 1
ATOM 794 N N . PHE A 1 119 ? 87.794 19.618 51.314 1.00 22.44 100 PHE A N 1
ATOM 795 C CA . PHE A 1 119 ? 87.314 20.074 50.010 1.00 22.44 100 PHE A CA 1
ATOM 796 C C . PHE A 1 119 ? 87.527 19.008 48.938 1.00 22.75 100 PHE A C 1
ATOM 797 O O . PHE A 1 119 ? 88.629 18.484 48.802 1.00 23.06 100 PHE A O 1
ATOM 805 N N . GLU A 1 120 ? 86.483 18.690 48.178 1.00 23.53 101 GLU A N 1
ATOM 806 C CA . GLU A 1 120 ? 86.619 17.750 47.066 1.00 24.85 101 GLU A CA 1
ATOM 807 C C . GLU A 1 120 ? 86.665 18.660 45.833 1.00 24.89 101 GLU A C 1
ATOM 808 O O . GLU A 1 120 ? 85.689 19.347 45.556 1.00 25.26 101 GLU A O 1
ATOM 814 N N . MET A 1 121 ? 87.780 18.664 45.098 1.00 25.09 102 MET A N 1
ATOM 815 C CA . MET A 1 121 ? 87.926 19.543 43.930 1.00 24.46 102 MET A CA 1
ATOM 816 C C . MET A 1 121 ? 88.549 18.886 42.705 1.00 23.78 102 MET A C 1
ATOM 817 O O . MET A 1 121 ? 89.265 17.892 42.822 1.00 21.36 102 MET A O 1
ATOM 822 N N . ASN A 1 122 ? 88.291 19.469 41.536 1.00 19.85 103 ASN A N 1
ATOM 823 C CA . ASN A 1 122 ? 88.916 19.000 40.311 1.00 21.76 103 ASN A CA 1
ATOM 824 C C . ASN A 1 122 ? 90.137 19.919 40.176 1.00 23.02 103 ASN A C 1
ATOM 825 O O . ASN A 1 122 ? 90.318 20.830 40.993 1.00 22.93 103 ASN A O 1
ATOM 830 N N . ILE A 1 123 ? 90.973 19.701 39.170 1.00 23.11 104 ILE A N 1
ATOM 831 C CA . ILE A 1 123 ? 92.179 20.510 39.036 1.00 23.59 104 ILE A CA 1
ATOM 832 C C . ILE A 1 123 ? 91.916 22.002 38.819 1.00 25.18 104 ILE A C 1
ATOM 833 O O . ILE A 1 123 ? 92.667 22.848 39.310 1.00 24.78 104 ILE A O 1
ATOM 838 N N . ASN A 1 124 ? 90.852 22.321 38.090 1.00 25.85 105 ASN A N 1
ATOM 839 C CA . ASN A 1 124 ? 90.490 23.711 37.827 1.00 25.62 105 ASN A CA 1
ATOM 840 C C . ASN A 1 124 ? 90.223 24.418 39.152 1.00 26.08 105 ASN A C 1
ATOM 841 O O . ASN A 1 124 ? 90.485 25.614 39.298 1.00 25.53 105 ASN A O 1
ATOM 846 N N . GLY A 1 125 ? 89.700 23.662 40.114 1.00 23.13 106 GLY A N 1
ATOM 847 C CA . GLY A 1 125 ? 89.393 24.217 41.416 1.00 23.91 106 GLY A CA 1
ATOM 848 C C . GLY A 1 125 ? 90.630 24.417 42.264 1.00 23.88 106 GLY A C 1
ATOM 849 O O . GLY A 1 125 ? 90.776 25.448 42.924 1.00 23.00 106 GLY A O 1
ATOM 850 N N . VAL A 1 126 ? 91.519 23.426 42.246 1.00 23.02 107 VAL A N 1
ATOM 851 C CA . VAL A 1 126 ? 92.758 23.484 43.016 1.00 23.99 107 VAL A CA 1
ATOM 852 C C . VAL A 1 126 ? 93.624 24.702 42.666 1.00 25.89 107 VAL A C 1
ATOM 853 O O . VAL A 1 126 ? 94.170 25.347 43.554 1.00 26.87 107 VAL A O 1
ATOM 857 N N . LYS A 1 127 ? 93.760 25.018 41.381 1.00 26.34 108 LYS A N 1
ATOM 858 C CA . LYS A 1 127 ? 94.589 26.157 41.016 1.00 29.11 108 LYS A CA 1
ATOM 859 C C . LYS A 1 127 ? 93.999 27.467 41.515 1.00 28.58 108 LYS A C 1
ATOM 860 O O . LYS A 1 127 ? 94.727 28.429 41.749 1.00 30.58 108 LYS A O 1
ATOM 866 N N . GLN A 1 128 ? 92.684 27.502 41.699 1.00 28.51 109 GLN A N 1
ATOM 867 C CA . GLN A 1 128 ? 92.040 28.699 42.225 1.00 28.57 109 GLN A CA 1
ATOM 868 C C . GLN A 1 128 ? 92.251 28.725 43.737 1.00 28.93 109 GLN A C 1
ATOM 869 O O . GLN A 1 128 ? 92.398 29.789 44.331 1.00 29.81 109 GLN A O 1
ATOM 875 N N . LEU A 1 129 ? 92.251 27.555 44.367 1.00 29.79 110 LEU A N 1
ATOM 876 C CA . LEU A 1 129 ? 92.478 27.505 45.807 1.00 30.69 110 LEU A CA 1
ATOM 877 C C . LEU A 1 129 ? 93.909 27.937 46.107 1.00 30.99 110 LEU A C 1
ATOM 878 O O . LEU A 1 129 ? 94.155 28.690 47.047 1.00 31.64 110 LEU A O 1
ATOM 883 N N . LYS A 1 130 ? 94.850 27.454 45.302 1.00 32.12 111 LYS A N 1
ATOM 884 C CA . LYS A 1 130 ? 96.254 27.779 45.493 1.00 34.94 111 LYS A CA 1
ATOM 885 C C . LYS A 1 130 ? 96.568 29.261 45.335 1.00 36.35 111 LYS A C 1
ATOM 886 O O . LYS A 1 130 ? 97.643 29.710 45.715 1.00 37.35 111 LYS A O 1
ATOM 892 N N . LYS A 1 131 ? 95.630 30.019 44.779 1.00 38.15 112 LYS A N 1
ATOM 893 C CA . LYS A 1 131 ? 95.820 31.458 44.612 1.00 40.07 112 LYS A CA 1
ATOM 894 C C . LYS A 1 131 ? 94.964 32.200 45.632 1.00 41.60 112 LYS A C 1
ATOM 895 O O . LYS A 1 131 ? 95.223 33.357 45.945 1.00 41.93 112 LYS A O 1
ATOM 901 N N . SER A 1 132 ? 93.948 31.521 46.158 1.00 43.64 113 SER A N 1
ATOM 902 C CA . SER A 1 132 ? 93.047 32.123 47.134 1.00 46.94 113 SER A CA 1
ATOM 903 C C . SER A 1 132 ? 93.758 32.712 48.345 1.00 49.66 113 SER A C 1
ATOM 904 O O . SER A 1 132 ? 94.648 32.092 48.929 1.00 49.51 113 SER A O 1
ATOM 907 N N . THR A 1 133 ? 93.343 33.917 48.719 1.00 52.04 114 THR A N 1
ATOM 908 C CA . THR A 1 133 ? 93.915 34.616 49.860 1.00 54.20 114 THR A CA 1
ATOM 909 C C . THR A 1 133 ? 93.195 34.249 51.156 1.00 54.31 114 THR A C 1
ATOM 910 O O . THR A 1 133 ? 93.756 34.382 52.245 1.00 54.64 114 THR A O 1
ATOM 914 N N . HIS A 1 134 ? 91.955 33.782 51.028 1.00 53.92 115 HIS A N 1
ATOM 915 C CA . HIS A 1 134 ? 91.145 33.406 52.183 1.00 53.50 115 HIS A CA 1
ATOM 916 C C . HIS A 1 134 ? 91.722 32.199 52.916 1.00 52.99 115 HIS A C 1
ATOM 917 O O . HIS A 1 134 ? 91.741 32.164 54.146 1.00 53.48 115 HIS A O 1
ATOM 924 N N . ILE A 1 135 ? 92.186 31.210 52.159 1.00 51.93 116 ILE A N 1
ATOM 925 C CA . ILE A 1 135 ? 92.764 30.006 52.749 1.00 50.50 116 ILE A CA 1
ATOM 926 C C . ILE A 1 135 ? 94.264 29.945 52.500 1.00 49.54 116 ILE A C 1
ATOM 927 O O . ILE A 1 135 ? 94.766 30.501 51.522 1.00 49.24 116 ILE A O 1
ATOM 932 N N . LYS A 1 136 ? 94.974 29.268 53.395 1.00 48.18 117 LYS A N 1
ATOM 933 C CA . LYS A 1 136 ? 96.417 29.127 53.280 1.00 46.96 117 LYS A CA 1
ATOM 934 C C . LYS A 1 136 ? 96.885 27.892 54.041 1.00 45.86 117 LYS A C 1
ATOM 935 O O . LYS A 1 136 ? 96.225 27.438 54.978 1.00 46.55 117 LYS A O 1
ATOM 937 N N . ASN A 1 137 ? 98.020 27.346 53.621 1.00 43.95 118 ASN A N 1
ATOM 938 C CA . ASN A 1 137 ? 98.593 26.174 54.262 1.00 41.36 118 ASN A CA 1
ATOM 939 C C . ASN A 1 137 ? 97.737 24.912 54.132 1.00 39.12 118 ASN A C 1
ATOM 940 O O . ASN A 1 137 ? 97.816 24.013 54.971 1.00 38.36 118 ASN A O 1
ATOM 945 N N . ALA A 1 138 ? 96.925 24.837 53.085 1.00 34.10 119 ALA A N 1
ATOM 946 C CA . ALA A 1 138 ? 96.089 23.662 52.892 1.00 30.91 119 ALA A CA 1
ATOM 947 C C . ALA A 1 138 ? 96.927 22.481 52.409 1.00 27.78 119 ALA A C 1
ATOM 948 O O . ALA A 1 138 ? 97.987 22.658 51.814 1.00 25.54 119 ALA A O 1
ATOM 950 N N . LEU A 1 139 ? 96.445 21.275 52.685 1.00 26.57 120 LEU A N 1
ATOM 951 C CA . LEU A 1 139 ? 97.121 20.061 52.256 1.00 25.70 120 LEU A CA 1
ATOM 952 C C . LEU A 1 139 ? 96.412 19.577 50.996 1.00 24.91 120 LEU A C 1
ATOM 953 O O . LEU A 1 139 ? 95.198 19.381 50.998 1.00 25.51 120 LEU A O 1
ATOM 958 N N . TYR A 1 140 ? 97.166 19.390 49.920 1.00 22.65 121 TYR A N 1
ATOM 959 C CA . TYR A 1 140 ? 96.585 18.949 48.664 1.00 22.84 121 TYR A CA 1
ATOM 960 C C . TYR A 1 140 ? 96.960 17.512 48.321 1.00 22.23 121 TYR A C 1
ATOM 961 O O . TYR A 1 140 ? 98.137 17.165 48.253 1.00 20.49 121 TYR A O 1
ATOM 970 N N . ILE A 1 141 ? 95.950 16.681 48.106 1.00 21.27 122 ILE A N 1
ATOM 971 C CA . ILE A 1 141 ? 96.180 15.284 47.754 1.00 20.90 122 ILE A CA 1
ATOM 972 C C . ILE A 1 141 ? 95.605 15.010 46.371 1.00 19.34 122 ILE A C 1
ATOM 973 O O . ILE A 1 141 ? 94.387 14.983 46.189 1.00 19.28 122 ILE A O 1
ATOM 978 N N . PHE A 1 142 ? 96.488 14.785 45.407 1.00 18.97 123 PHE A N 1
ATOM 979 C CA . PHE A 1 142 ? 96.094 14.516 44.031 1.00 19.79 123 PHE A CA 1
ATOM 980 C C . PHE A 1 142 ? 95.830 13.031 43.794 1.00 21.71 123 PHE A C 1
ATOM 981 O O . PHE A 1 142 ? 96.726 12.202 43.938 1.00 22.45 123 PHE A O 1
ATOM 989 N N . ILE A 1 143 ? 94.593 12.701 43.438 1.00 21.78 124 ILE A N 1
ATOM 990 C CA . ILE A 1 143 ? 94.224 11.319 43.145 1.00 25.28 124 ILE A CA 1
ATOM 991 C C . ILE A 1 143 ? 94.274 11.192 41.621 1.00 25.96 124 ILE A C 1
ATOM 992 O O . ILE A 1 143 ? 93.478 11.803 40.911 1.00 25.53 124 ILE A O 1
ATOM 997 N N . LYS A 1 144 ? 95.228 10.403 41.138 1.00 25.90 125 LYS A N 1
ATOM 998 C CA . LYS A 1 144 ? 95.441 10.195 39.712 1.00 26.95 125 LYS A CA 1
ATOM 999 C C . LYS A 1 144 ? 94.804 8.910 39.217 1.00 27.46 125 LYS A C 1
ATOM 1000 O O . LYS A 1 144 ? 94.616 7.960 39.981 1.00 26.87 125 LYS A O 1
ATOM 1006 N N . PRO A 1 145 ? 94.461 8.864 37.920 1.00 26.68 126 PRO A N 1
ATOM 1007 C CA . PRO A 1 145 ? 93.846 7.673 37.336 1.00 27.18 126 PRO A CA 1
ATOM 1008 C C . PRO A 1 145 ? 94.951 6.671 37.017 1.00 28.64 126 PRO A C 1
ATOM 1009 O O . PRO A 1 145 ? 96.124 7.036 36.953 1.00 27.29 126 PRO A O 1
ATOM 1013 N N . PRO A 1 146 ? 94.600 5.392 36.835 1.00 30.44 127 PRO A N 1
ATOM 1014 C CA . PRO A 1 146 ? 95.667 4.439 36.521 1.00 31.12 127 PRO A CA 1
ATOM 1015 C C . PRO A 1 146 ? 96.288 4.770 35.161 1.00 31.68 127 PRO A C 1
ATOM 1016 O O . PRO A 1 146 ? 97.428 4.408 34.882 1.00 33.26 127 PRO A O 1
ATOM 1020 N N . SER A 1 147 ? 95.533 5.476 34.325 1.00 30.19 128 SER A N 1
ATOM 1021 C CA . SER A 1 147 ? 96.012 5.873 33.006 1.00 29.69 128 SER A CA 1
ATOM 1022 C C . SER A 1 147 ? 95.013 6.823 32.366 1.00 29.89 128 SER A C 1
ATOM 1023 O O . SER A 1 147 ? 93.882 6.962 32.839 1.00 28.03 128 SER A O 1
ATOM 1026 N N . THR A 1 148 ? 95.428 7.466 31.281 1.00 30.60 129 THR A N 1
ATOM 1027 C CA . THR A 1 148 ? 94.544 8.384 30.584 1.00 30.84 129 THR A CA 1
ATOM 1028 C C . THR A 1 148 ? 93.438 7.577 29.908 1.00 31.61 129 THR A C 1
ATOM 1029 O O . THR A 1 148 ? 92.273 7.973 29.936 1.00 30.38 129 THR A O 1
ATOM 1033 N N . ASP A 1 149 ? 93.805 6.435 29.323 1.00 31.43 130 ASP A N 1
ATOM 1034 C CA . ASP A 1 149 ? 92.834 5.564 28.660 1.00 30.85 130 ASP A CA 1
ATOM 1035 C C . ASP A 1 149 ? 91.698 5.196 29.607 1.00 29.42 130 ASP A C 1
ATOM 1036 O O . ASP A 1 149 ? 90.526 5.257 29.238 1.00 27.03 130 ASP A O 1
ATOM 1041 N N . VAL A 1 150 ? 92.051 4.800 30.828 1.00 27.86 131 VAL A N 1
ATOM 1042 C CA . VAL A 1 150 ? 91.052 4.424 31.823 1.00 27.61 131 VAL A CA 1
ATOM 1043 C C . VAL A 1 150 ? 90.177 5.618 32.209 1.00 27.69 131 VAL A C 1
ATOM 1044 O O . VAL A 1 150 ? 88.970 5.481 32.394 1.00 26.87 131 VAL A O 1
ATOM 1048 N N . LEU A 1 151 ? 90.792 6.789 32.332 1.00 27.88 132 LEU A N 1
ATOM 1049 C CA . LEU A 1 151 ? 90.057 7.995 32.702 1.00 27.81 132 LEU A CA 1
ATOM 1050 C C . LEU A 1 151 ? 89.021 8.319 31.624 1.00 28.88 132 LEU A C 1
ATOM 1051 O O . LEU A 1 151 ? 87.842 8.530 31.924 1.00 28.37 132 LEU A O 1
ATOM 1056 N N . LEU A 1 152 ? 89.470 8.345 30.371 1.00 28.16 133 LEU A N 1
ATOM 1057 C CA . LEU A 1 152 ? 88.592 8.640 29.241 1.00 29.21 133 LEU A CA 1
ATOM 1058 C C . LEU A 1 152 ? 87.513 7.583 29.069 1.00 29.87 133 LEU A C 1
ATOM 1059 O O . LEU A 1 152 ? 86.373 7.910 28.737 1.00 31.37 133 LEU A O 1
ATOM 1064 N N . SER A 1 153 ? 87.869 6.321 29.293 1.00 29.89 134 SER A N 1
ATOM 1065 C CA . SER A 1 153 ? 86.912 5.225 29.169 1.00 31.69 134 SER A CA 1
ATOM 1066 C C . SER A 1 153 ? 85.787 5.350 30.196 1.00 32.51 134 SER A C 1
ATOM 1067 O O . SER A 1 153 ? 84.621 5.110 29.881 1.00 33.03 134 SER A O 1
ATOM 1070 N N . ARG A 1 154 ? 86.134 5.711 31.428 1.00 32.24 135 ARG A N 1
ATOM 1071 C CA . ARG A 1 154 ? 85.125 5.860 32.475 1.00 31.98 135 ARG A CA 1
ATOM 1072 C C . ARG A 1 154 ? 84.199 7.021 32.141 1.00 31.92 135 ARG A C 1
ATOM 1073 O O . ARG A 1 154 ? 83.058 7.069 32.593 1.00 30.79 135 ARG A O 1
ATOM 1081 N N . LEU A 1 155 ? 84.708 7.960 31.351 1.00 32.04 136 LEU A N 1
ATOM 1082 C CA . LEU A 1 155 ? 83.924 9.112 30.927 1.00 33.03 136 LEU A CA 1
ATOM 1083 C C . LEU A 1 155 ? 82.831 8.619 29.981 1.00 33.48 136 LEU A C 1
ATOM 1084 O O . LEU A 1 155 ? 81.650 8.894 30.188 1.00 33.77 136 LEU A O 1
ATOM 1089 N N . LEU A 1 156 ? 83.228 7.880 28.948 1.00 34.80 137 LEU A N 1
ATOM 1090 C CA . LEU A 1 156 ? 82.265 7.353 27.982 1.00 37.90 137 LEU A CA 1
ATOM 1091 C C . LEU A 1 156 ? 81.262 6.417 28.640 1.00 37.91 137 LEU A C 1
ATOM 1092 O O . LEU A 1 156 ? 80.086 6.415 28.289 1.00 37.04 137 LEU A O 1
ATOM 1097 N N . THR A 1 157 ? 81.732 5.618 29.590 1.00 40.21 138 THR A N 1
ATOM 1098 C CA . THR A 1 157 ? 80.861 4.675 30.283 1.00 43.90 138 THR A CA 1
ATOM 1099 C C . THR A 1 157 ? 79.694 5.349 30.999 1.00 45.95 138 THR A C 1
ATOM 1100 O O . THR A 1 157 ? 78.546 4.935 30.843 1.00 47.20 138 THR A O 1
ATOM 1104 N N . ARG A 1 158 ? 79.977 6.387 31.778 1.00 48.24 139 ARG A N 1
ATOM 1105 C CA . ARG A 1 158 ? 78.916 7.077 32.503 1.00 50.11 139 ARG A CA 1
ATOM 1106 C C . ARG A 1 158 ? 78.274 8.209 31.696 1.00 52.24 139 ARG A C 1
ATOM 1107 O O . ARG A 1 158 ? 77.575 9.058 32.253 1.00 53.15 139 ARG A O 1
ATOM 1115 N N . ASN A 1 159 ? 78.502 8.215 30.385 1.00 53.56 140 ASN A N 1
ATOM 1116 C CA . ASN A 1 159 ? 77.936 9.251 29.521 1.00 55.41 140 ASN A CA 1
ATOM 1117 C C . ASN A 1 159 ? 77.275 8.708 28.257 1.00 55.91 140 ASN A C 1
ATOM 1118 O O . ASN A 1 159 ? 77.736 7.734 27.663 1.00 55.87 140 ASN A O 1
ATOM 1123 N N . THR A 1 160 ? 76.182 9.352 27.861 1.00 56.56 141 THR A N 1
ATOM 1124 C CA . THR A 1 160 ? 75.445 8.977 26.660 1.00 57.61 141 THR A CA 1
ATOM 1125 C C . THR A 1 160 ? 75.304 10.240 25.816 1.00 57.84 141 THR A C 1
ATOM 1126 O O . THR A 1 160 ? 74.196 10.718 25.566 1.00 58.13 141 THR A O 1
ATOM 1128 N N . GLU A 1 161 ? 76.444 10.778 25.393 1.00 57.38 142 GLU A N 1
ATOM 1129 C CA . GLU A 1 161 ? 76.483 11.996 24.595 1.00 56.28 142 GLU A CA 1
ATOM 1130 C C . GLU A 1 161 ? 76.790 11.724 23.129 1.00 54.32 142 GLU A C 1
ATOM 1131 O O . GLU A 1 161 ? 77.075 10.590 22.736 1.00 54.21 142 GLU A O 1
ATOM 1137 N N . ASN A 1 162 ? 76.728 12.779 22.324 1.00 50.82 143 ASN A N 1
ATOM 1138 C CA . ASN A 1 162 ? 77.021 12.671 20.907 1.00 47.70 143 ASN A CA 1
ATOM 1139 C C . ASN A 1 162 ? 78.487 13.044 20.701 1.00 45.35 143 ASN A C 1
ATOM 1140 O O . ASN A 1 162 ? 79.124 13.610 21.591 1.00 44.25 143 ASN A O 1
ATOM 1142 N N . GLN A 1 163 ? 79.010 12.722 19.524 1.00 42.14 144 GLN A N 1
ATOM 1143 C CA . GLN A 1 163 ? 80.403 12.977 19.171 1.00 39.54 144 GLN A CA 1
ATOM 1144 C C . GLN A 1 163 ? 81.034 14.286 19.649 1.00 38.33 144 GLN A C 1
ATOM 1145 O O . GLN A 1 163 ? 81.952 14.272 20.471 1.00 36.61 144 GLN A O 1
ATOM 1151 N N . GLU A 1 164 ? 80.553 15.409 19.127 1.00 38.36 145 GLU A N 1
ATOM 1152 C CA . GLU A 1 164 ? 81.094 16.719 19.484 1.00 37.89 145 GLU A CA 1
ATOM 1153 C C . GLU A 1 164 ? 81.114 16.980 20.988 1.00 37.61 145 GLU A C 1
ATOM 1154 O O . GLU A 1 164 ? 82.107 17.470 21.524 1.00 35.77 145 GLU A O 1
ATOM 1156 N N . GLN A 1 165 ? 80.019 16.657 21.667 1.00 37.90 146 GLN A N 1
ATOM 1157 C CA . GLN A 1 165 ? 79.936 16.879 23.105 1.00 38.34 146 GLN A CA 1
ATOM 1158 C C . GLN A 1 165 ? 80.873 15.982 23.909 1.00 37.07 146 GLN A C 1
ATOM 1159 O O . GLN A 1 165 ? 81.552 16.456 24.820 1.00 35.81 146 GLN A O 1
ATOM 1165 N N . ILE A 1 166 ? 80.914 14.692 23.583 1.00 35.10 147 ILE A N 1
ATOM 1166 C CA . ILE A 1 166 ? 81.789 13.777 24.309 1.00 33.00 147 ILE A CA 1
ATOM 1167 C C . ILE A 1 166 ? 83.256 14.122 24.064 1.00 32.42 147 ILE A C 1
ATOM 1168 O O . ILE A 1 166 ? 84.114 13.877 24.918 1.00 31.42 147 ILE A O 1
ATOM 1173 N N . GLN A 1 167 ? 83.550 14.685 22.895 1.00 30.24 148 GLN A N 1
ATOM 11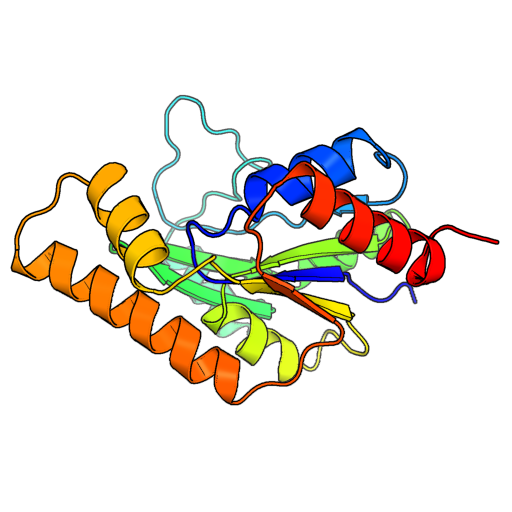74 C CA . GLN A 1 167 ? 84.923 15.061 22.584 1.00 29.31 148 GLN A CA 1
ATOM 1175 C C . GLN A 1 167 ? 85.325 16.242 23.458 1.00 29.91 148 GLN A C 1
ATOM 1176 O O . GLN A 1 167 ? 86.480 16.361 23.857 1.00 27.36 148 GLN A O 1
ATOM 1182 N N . LYS A 1 168 ? 84.368 17.117 23.751 1.00 32.37 149 LYS A N 1
ATOM 1183 C CA . LYS A 1 168 ? 84.649 18.284 24.581 1.00 35.99 149 LYS A CA 1
ATOM 1184 C C . LYS A 1 168 ? 85.018 17.864 26.000 1.00 35.63 149 LYS A C 1
ATOM 1185 O O . LYS A 1 168 ? 85.915 18.440 26.612 1.00 34.58 149 LYS A O 1
ATOM 1191 N N . ARG A 1 169 ? 84.334 16.853 26.518 1.00 35.80 150 ARG A N 1
ATOM 1192 C CA . ARG A 1 169 ? 84.632 16.374 27.858 1.00 36.52 150 ARG A CA 1
ATOM 1193 C C . ARG A 1 169 ? 85.971 15.645 27.886 1.00 35.19 150 ARG A C 1
ATOM 1194 O O . ARG A 1 169 ? 86.680 15.679 28.891 1.00 35.02 150 ARG A O 1
ATOM 1202 N N . MET A 1 170 ? 86.331 15.006 26.776 1.00 33.47 151 MET A N 1
ATOM 1203 C CA . MET A 1 170 ? 87.615 14.31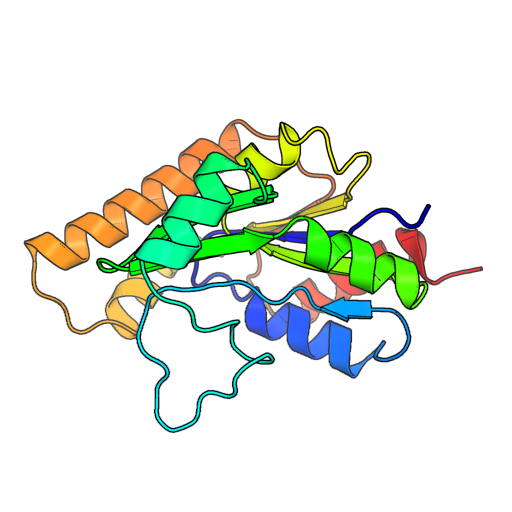1 26.685 1.00 32.52 151 MET A CA 1
ATOM 1204 C C . MET A 1 170 ? 88.739 15.347 26.717 1.00 31.78 151 MET A C 1
ATOM 1205 O O . MET A 1 170 ? 89.769 15.158 27.371 1.00 30.06 151 MET A O 1
ATOM 1210 N N . GLU A 1 171 ? 88.538 16.445 26.000 1.00 31.32 152 GLU A N 1
ATOM 1211 C CA . GLU A 1 171 ? 89.540 17.495 25.962 1.00 32.22 152 GLU A CA 1
ATOM 1212 C C . GLU A 1 171 ? 89.650 18.140 27.338 1.00 29.87 152 GLU A C 1
ATOM 1213 O O . GLU A 1 171 ? 90.740 18.486 27.771 1.00 29.05 152 GLU A O 1
ATOM 1219 N N . GLN A 1 172 ? 88.519 18.298 28.021 1.00 29.20 153 GLN A N 1
ATOM 1220 C CA . GLN A 1 172 ? 88.510 18.888 29.361 1.00 28.72 153 GLN A CA 1
ATOM 1221 C C . GLN A 1 172 ? 89.351 18.053 30.320 1.00 27.20 153 GLN A C 1
ATOM 1222 O O . GLN A 1 172 ? 90.082 18.593 31.152 1.00 26.19 153 GLN A O 1
ATOM 1228 N N . LEU A 1 173 ? 89.247 16.734 30.205 1.00 25.78 154 LEU A N 1
ATOM 1229 C CA . LEU A 1 173 ? 90.015 15.844 31.063 1.00 28.59 154 LEU A CA 1
ATOM 1230 C C . LEU A 1 173 ? 91.499 15.872 30.700 1.00 28.14 154 LEU A C 1
ATOM 1231 O O . LEU A 1 173 ? 92.357 15.712 31.570 1.00 29.30 154 LEU A O 1
ATOM 1236 N N . ASN A 1 174 ? 91.808 16.076 29.421 1.00 29.07 155 ASN A N 1
ATOM 1237 C CA . ASN A 1 174 ? 93.203 16.143 29.000 1.00 30.83 155 ASN A CA 1
ATOM 1238 C C . ASN A 1 174 ? 93.797 17.419 29.577 1.00 30.24 155 ASN A C 1
ATOM 1239 O O . ASN A 1 174 ? 94.957 17.448 29.974 1.00 29.25 155 ASN A O 1
ATOM 1244 N N . ILE A 1 175 ? 92.994 18.475 29.626 1.00 29.98 156 ILE A N 1
ATOM 1245 C CA . ILE A 1 175 ? 93.468 19.738 30.179 1.00 31.29 156 ILE A CA 1
ATOM 1246 C C . ILE A 1 175 ? 93.710 19.581 31.683 1.00 32.06 156 ILE A C 1
ATOM 1247 O O . ILE A 1 175 ? 94.721 20.047 32.203 1.00 33.61 156 ILE A O 1
ATOM 1252 N N . GLU A 1 176 ? 92.797 18.907 32.378 1.00 31.09 157 GLU A N 1
ATOM 1253 C CA . GLU A 1 176 ? 92.956 18.690 33.816 1.00 31.75 157 GLU A CA 1
ATOM 1254 C C . GLU A 1 176 ? 94.320 18.078 34.127 1.00 31.34 157 GLU A C 1
ATOM 1255 O O . GLU A 1 176 ? 95.058 18.577 34.978 1.00 30.72 157 GLU A O 1
ATOM 1261 N N . LEU A 1 177 ? 94.645 16.987 33.437 1.00 30.05 158 LEU A N 1
ATOM 1262 C CA . LEU A 1 177 ? 95.910 16.299 33.653 1.00 30.60 158 LEU A CA 1
ATOM 1263 C C . LEU A 1 177 ? 97.102 17.183 33.300 1.00 30.56 158 LEU A C 1
ATOM 1264 O O . LEU A 1 177 ? 98.121 17.157 33.984 1.00 30.24 158 LEU A O 1
ATOM 1269 N N . HIS A 1 178 ? 96.975 17.961 32.230 1.00 31.03 159 HIS A N 1
ATOM 1270 C CA . HIS A 1 178 ? 98.054 18.848 31.811 1.00 32.47 159 HIS A CA 1
ATOM 1271 C C . HIS A 1 178 ? 98.281 19.940 32.857 1.00 31.67 159 HIS A C 1
ATOM 1272 O O . HIS A 1 178 ? 99.421 20.267 33.186 1.00 31.01 159 HIS A O 1
ATOM 1279 N N . GLU A 1 179 ? 97.190 20.492 33.383 1.00 31.03 160 GLU A N 1
ATOM 1280 C CA . GLU A 1 179 ? 97.261 21.536 34.403 1.00 31.45 160 GLU A CA 1
ATOM 1281 C C . GLU A 1 179 ? 97.837 20.980 35.700 1.00 31.49 160 GLU A C 1
ATOM 1282 O O . GLU A 1 179 ? 98.580 21.667 36.406 1.00 29.14 160 GLU A O 1
ATOM 1288 N N . ALA A 1 180 ? 97.484 19.734 36.010 1.00 29.97 161 ALA A N 1
ATOM 1289 C CA . ALA A 1 180 ? 97.966 19.077 37.217 1.00 29.78 161 ALA A CA 1
ATOM 1290 C C . ALA A 1 180 ? 99.480 18.948 37.192 1.00 30.31 161 ALA A C 1
ATOM 1291 O O . ALA A 1 180 ? 100.139 19.027 38.230 1.00 29.38 161 ALA A O 1
ATOM 1293 N N . ASN A 1 181 ? 100.025 18.753 35.996 1.00 31.37 162 ASN A N 1
ATOM 1294 C CA . ASN A 1 181 ? 101.465 18.603 35.819 1.00 32.88 162 ASN A CA 1
ATOM 1295 C C . ASN A 1 181 ? 102.239 19.877 36.164 1.00 32.26 162 ASN A C 1
ATOM 1296 O O . ASN A 1 181 ? 103.436 19.819 36.440 1.00 32.67 162 ASN A O 1
ATOM 1301 N N . LEU A 1 182 ? 101.557 21.020 36.149 1.00 31.22 163 LEU A N 1
ATOM 1302 C CA . LEU A 1 182 ? 102.197 22.300 36.451 1.00 31.50 163 LEU A CA 1
ATOM 1303 C C . LEU A 1 182 ? 102.064 22.721 37.914 1.00 31.11 163 LEU A C 1
ATOM 1304 O O . LEU A 1 182 ? 102.592 23.756 38.321 1.00 31.29 163 LEU A O 1
ATOM 1309 N N . LEU A 1 183 ? 101.371 21.915 38.709 1.00 29.14 164 LEU A N 1
ATOM 1310 C CA . LEU A 1 183 ? 101.180 22.241 40.113 1.00 26.44 164 LEU A CA 1
ATOM 1311 C C . LEU A 1 183 ? 101.909 21.275 41.029 1.00 26.04 164 LEU A C 1
ATOM 1312 O O . LEU A 1 183 ? 102.329 20.188 40.615 1.00 25.72 164 LEU A O 1
ATOM 13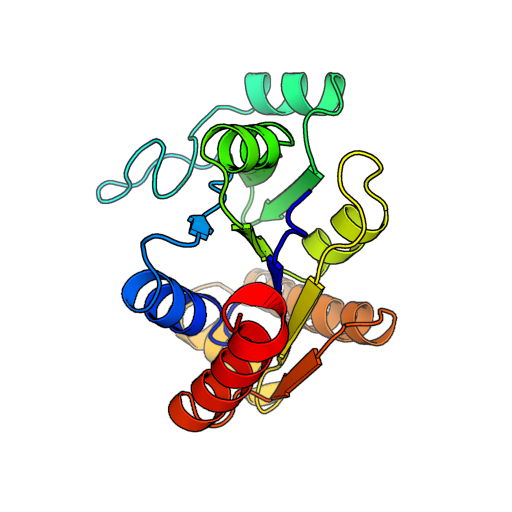17 N N . ASN A 1 184 ? 102.050 21.681 42.283 1.00 24.30 165 ASN A N 1
ATOM 1318 C CA . ASN A 1 184 ? 102.694 20.848 43.284 1.00 26.24 165 ASN A CA 1
ATOM 1319 C C . ASN A 1 184 ? 101.637 20.391 44.290 1.00 25.70 165 ASN A C 1
ATOM 1320 O O . ASN A 1 184 ? 100.768 21.165 44.686 1.00 23.81 165 ASN A O 1
ATOM 1325 N N . PHE A 1 185 ? 101.711 19.125 44.680 1.00 25.52 166 PHE A N 1
ATOM 1326 C CA . PHE A 1 185 ? 100.787 18.553 45.651 1.00 25.67 166 PHE A CA 1
ATOM 1327 C C . PHE A 1 185 ? 101.611 17.992 46.800 1.00 26.56 166 PHE A C 1
ATOM 1328 O O . PHE A 1 185 ? 102.789 17.685 46.623 1.00 24.67 166 PHE A O 1
ATOM 1336 N N . ASN A 1 186 ? 101.001 17.864 47.975 1.00 25.58 167 ASN A N 1
ATOM 1337 C CA . ASN A 1 186 ? 101.713 17.329 49.122 1.00 25.67 167 ASN A CA 1
ATOM 1338 C C . ASN A 1 186 ? 101.882 15.826 48.963 1.00 25.24 167 ASN A C 1
ATOM 1339 O O . ASN A 1 186 ? 102.846 15.244 49.455 1.00 25.40 167 ASN A O 1
ATOM 1344 N N . LEU A 1 187 ? 100.940 15.212 48.261 1.00 23.99 168 LEU A N 1
ATOM 1345 C CA . LEU A 1 187 ? 100.970 13.781 47.997 1.00 23.38 168 LEU A CA 1
ATOM 1346 C C . LEU A 1 187 ? 100.168 13.499 46.738 1.00 23.99 168 LEU A C 1
ATOM 1347 O O . LEU A 1 187 ? 99.133 14.126 46.499 1.00 24.91 168 LEU A O 1
ATOM 1352 N N . SER A 1 188 ? 100.660 12.561 45.935 1.00 24.72 169 SER A N 1
ATOM 1353 C CA . SER A 1 188 ? 99.998 12.160 44.700 1.00 25.56 169 SER A CA 1
ATOM 1354 C C . SER A 1 188 ? 99.897 10.644 44.741 1.00 26.27 169 SER A C 1
ATOM 1355 O O . SER A 1 188 ? 100.875 9.967 45.057 1.00 25.55 169 SER A O 1
ATOM 1358 N N . ILE A 1 189 ? 98.716 10.112 44.435 1.00 25.40 170 ILE A N 1
ATOM 1359 C CA . ILE A 1 189 ? 98.519 8.666 44.451 1.00 27.15 170 ILE A CA 1
ATOM 1360 C C . ILE A 1 189 ? 97.812 8.152 43.209 1.00 26.79 170 ILE A C 1
ATOM 1361 O O . ILE A 1 189 ? 96.732 8.630 42.863 1.00 24.70 170 ILE A O 1
ATOM 1366 N N . ILE A 1 190 ? 98.415 7.174 42.543 1.00 27.09 171 ILE A N 1
ATOM 1367 C CA . ILE A 1 190 ? 97.782 6.574 41.378 1.00 28.54 171 ILE A CA 1
ATOM 1368 C C . ILE A 1 190 ? 96.779 5.582 41.962 1.00 29.63 171 ILE A C 1
ATOM 1369 O O . ILE A 1 190 ? 97.168 4.561 42.526 1.00 31.15 171 ILE A O 1
ATOM 1374 N N . ASN A 1 191 ? 95.490 5.890 41.841 1.00 30.05 172 ASN A N 1
ATOM 1375 C CA . ASN A 1 191 ? 94.450 5.028 42.392 1.00 30.36 172 ASN A CA 1
ATOM 1376 C C . ASN A 1 191 ? 94.149 3.812 41.527 1.00 31.03 172 ASN A C 1
ATOM 1377 O O . ASN A 1 191 ? 93.150 3.779 40.811 1.00 28.48 172 ASN A O 1
ATOM 1382 N N . ASP A 1 192 ? 95.030 2.817 41.604 1.00 33.61 173 ASP A N 1
ATOM 1383 C CA . ASP A 1 192 ? 94.872 1.572 40.860 1.00 37.12 173 ASP A CA 1
ATOM 1384 C C . ASP A 1 192 ? 93.980 0.633 41.662 1.00 37.11 173 ASP A C 1
ATOM 1385 O O . ASP A 1 192 ? 93.074 0.005 41.122 1.00 38.80 173 ASP A O 1
ATOM 1390 N N . ASP A 1 193 ? 94.259 0.542 42.958 1.00 38.22 174 ASP A N 1
ATOM 1391 C CA . ASP A 1 193 ? 93.504 -0.317 43.867 1.00 38.30 174 ASP A CA 1
ATOM 1392 C C . ASP A 1 193 ? 92.986 0.526 45.033 1.00 36.32 174 ASP A C 1
ATOM 1393 O O . ASP A 1 193 ? 93.770 1.101 45.786 1.00 35.84 174 ASP A O 1
ATOM 1398 N N . LEU A 1 194 ? 91.667 0.587 45.176 1.00 34.58 175 LEU A N 1
ATOM 1399 C CA . LEU A 1 194 ? 91.037 1.374 46.231 1.00 34.24 175 LEU A CA 1
ATOM 1400 C C . LEU A 1 194 ? 91.609 1.134 47.626 1.00 33.96 175 LEU A C 1
ATOM 1401 O O . LEU A 1 194 ? 91.944 2.080 48.339 1.00 34.48 175 LEU A O 1
ATOM 1406 N N . THR A 1 195 ? 91.703 -0.132 48.014 1.00 32.95 176 THR A N 1
ATOM 1407 C CA . THR A 1 195 ? 92.217 -0.509 49.329 1.00 32.13 176 THR A CA 1
ATOM 1408 C C . THR A 1 195 ? 93.600 0.078 49.609 1.00 30.92 176 THR A C 1
ATOM 1409 O O . THR A 1 195 ? 93.819 0.711 50.640 1.00 30.60 176 THR A O 1
ATOM 1413 N N . LEU A 1 196 ? 94.527 -0.134 48.683 1.00 29.79 177 LEU A N 1
ATOM 1414 C CA . LEU A 1 196 ? 95.883 0.364 48.830 1.00 29.81 177 LEU A CA 1
ATOM 1415 C C . LEU A 1 196 ? 95.924 1.889 48.836 1.00 28.28 177 LEU A C 1
ATOM 1416 O O . LEU A 1 196 ? 96.703 2.492 49.564 1.00 28.14 177 LEU A O 1
ATOM 1421 N N . THR A 1 197 ? 95.080 2.509 48.023 1.00 27.17 178 THR A N 1
ATOM 1422 C CA . THR A 1 197 ? 95.038 3.961 47.948 1.00 26.25 178 THR A CA 1
ATOM 1423 C C . THR A 1 197 ? 94.525 4.540 49.260 1.00 25.82 178 THR A C 1
ATOM 1424 O O . THR A 1 197 ? 95.100 5.488 49.804 1.00 21.78 178 THR A O 1
ATOM 1428 N N . TYR A 1 198 ? 93.445 3.963 49.774 1.00 24.42 179 TYR A N 1
ATOM 1429 C CA . TYR A 1 198 ? 92.886 4.455 51.020 1.00 25.75 179 TYR A CA 1
ATOM 1430 C C . TYR A 1 198 ? 93.882 4.287 52.164 1.00 26.26 179 TYR A C 1
ATOM 1431 O O . TYR A 1 198 ? 93.980 5.142 53.043 1.00 26.66 179 TYR A O 1
ATOM 1440 N N . GLN A 1 199 ? 94.611 3.177 52.150 1.00 27.35 180 GLN A N 1
ATOM 1441 C CA . GLN A 1 199 ? 95.602 2.897 53.183 1.00 28.73 180 GLN A CA 1
ATOM 1442 C C . GLN A 1 199 ? 96.713 3.949 53.190 1.00 27.84 180 GLN A C 1
ATOM 1443 O O . GLN A 1 199 ? 97.095 4.450 54.246 1.00 27.04 180 GLN A O 1
ATOM 1449 N N . GLN A 1 200 ? 97.236 4.281 52.015 1.00 27.45 181 GLN A N 1
ATOM 1450 C CA . GLN A 1 200 ? 98.284 5.290 51.935 1.00 27.98 181 GLN A CA 1
ATOM 1451 C C . GLN A 1 200 ? 97.685 6.621 52.376 1.00 27.54 181 GLN A C 1
ATOM 1452 O O . GLN A 1 200 ? 98.304 7.386 53.114 1.00 27.75 181 GLN A O 1
ATOM 1458 N N . LEU A 1 201 ? 96.470 6.892 51.912 1.00 27.33 182 LEU A N 1
ATOM 1459 C CA . LEU A 1 201 ? 95.792 8.136 52.240 1.00 26.53 182 LEU A CA 1
ATOM 1460 C C . LEU A 1 201 ? 95.591 8.265 53.739 1.00 26.23 182 LEU A C 1
ATOM 1461 O O . LEU A 1 201 ? 95.932 9.284 54.339 1.00 25.88 182 LEU A O 1
ATOM 1466 N N . LYS A 1 202 ? 95.031 7.220 54.335 1.00 24.84 183 LYS A N 1
ATOM 1467 C CA . LYS A 1 202 ? 94.776 7.197 55.764 1.00 23.86 183 LYS A CA 1
ATOM 1468 C C . LYS A 1 202 ? 96.050 7.391 56.587 1.00 23.05 183 LYS A C 1
ATOM 1469 O O . LYS A 1 202 ? 96.064 8.186 57.523 1.00 21.87 183 LYS A O 1
ATOM 1475 N N . ASN A 1 203 ? 97.125 6.688 56.242 1.00 22.85 184 ASN A N 1
ATOM 1476 C CA . ASN A 1 203 ? 98.348 6.830 57.023 1.00 23.90 184 ASN A CA 1
ATOM 1477 C C . ASN A 1 203 ? 98.872 8.255 56.963 1.00 23.94 184 ASN A C 1
ATOM 1478 O O . ASN A 1 203 ? 99.305 8.809 57.970 1.00 22.63 184 ASN A O 1
ATOM 1483 N N . TYR A 1 204 ? 98.808 8.846 55.776 1.00 25.24 185 TYR A N 1
ATOM 1484 C CA . TYR A 1 204 ? 99.261 10.209 55.570 1.00 24.42 185 TYR A CA 1
ATOM 1485 C C . TYR A 1 204 ? 98.473 11.180 56.444 1.00 23.72 185 TYR A C 1
ATOM 1486 O O . TYR A 1 204 ? 99.043 12.084 57.058 1.00 23.15 185 TYR A O 1
ATOM 1495 N N . LEU A 1 205 ? 97.156 10.991 56.498 1.00 24.34 186 LEU A N 1
ATOM 1496 C CA . LEU A 1 205 ? 96.289 11.860 57.283 1.00 24.19 186 LEU A CA 1
ATOM 1497 C C . LEU A 1 205 ? 96.427 11.627 58.788 1.00 23.91 186 LEU A C 1
ATOM 1498 O O . LEU A 1 205 ? 96.295 12.560 59.583 1.00 23.92 186 LEU A O 1
ATOM 1503 N N . LEU A 1 206 ? 96.692 10.386 59.182 1.00 23.17 187 LEU A N 1
ATOM 1504 C CA . LEU A 1 206 ? 96.882 10.081 60.596 1.00 22.81 187 LEU A CA 1
ATOM 1505 C C . LEU A 1 206 ? 98.097 10.854 61.101 1.00 21.86 187 LEU A C 1
ATOM 1506 O O . LEU A 1 206 ? 98.075 11.409 62.196 1.00 21.07 187 LEU A O 1
ATOM 1511 N N . ASN A 1 207 ? 99.155 10.892 60.293 1.00 20.39 188 ASN A N 1
ATOM 1512 C CA . ASN A 1 207 ? 100.381 11.597 60.672 1.00 21.82 188 ASN A CA 1
ATOM 1513 C C . ASN A 1 207 ? 100.249 13.111 60.603 1.00 22.80 188 ASN A C 1
ATOM 1514 O O . ASN A 1 207 ? 100.903 13.832 61.361 1.00 22.81 188 ASN A O 1
ATOM 1519 N N . SER A 1 208 ? 99.406 13.584 59.688 1.00 23.69 189 SER A N 1
ATOM 1520 C CA . SER A 1 208 ? 99.190 15.013 59.487 1.00 25.03 189 SER A CA 1
ATOM 1521 C C . SER A 1 208 ? 98.190 15.619 60.450 1.00 25.24 189 SER A C 1
ATOM 1522 O O . SER A 1 208 ? 98.363 16.754 60.879 1.00 25.70 189 SER A O 1
ATOM 1525 N N . TYR A 1 209 ? 97.148 14.867 60.799 1.00 26.05 190 TYR A N 1
ATOM 1526 C CA . TYR A 1 209 ? 96.106 15.408 61.668 1.00 26.23 190 TYR A CA 1
ATOM 1527 C C . TYR A 1 209 ? 95.709 14.669 62.941 1.00 28.99 190 TYR A C 1
ATOM 1528 O O . TYR A 1 209 ? 95.596 15.277 64.006 1.00 28.37 190 TYR A O 1
ATOM 1537 N N . ILE A 1 210 ? 95.456 13.369 62.813 1.00 30.86 191 ILE A N 1
ATOM 1538 C CA . ILE A 1 210 ? 94.965 12.558 63.926 1.00 32.34 191 ILE A CA 1
ATOM 1539 C C . ILE A 1 210 ? 95.898 12.216 65.085 1.00 34.02 191 ILE A C 1
ATOM 1540 O O . ILE A 1 210 ? 95.608 12.560 66.231 1.00 35.17 191 ILE A O 1
ATOM 1545 N N . HIS A 1 211 ? 97.000 11.528 64.802 1.00 33.76 192 HIS A N 1
ATOM 1546 C CA . HIS A 1 211 ? 97.941 11.144 65.850 1.00 33.78 192 HIS A CA 1
ATOM 1547 C C . HIS A 1 211 ? 98.347 12.276 66.781 1.00 34.59 192 HIS A C 1
ATOM 1548 O O . HIS A 1 211 ? 98.651 13.381 66.335 1.00 34.30 192 HIS A O 1
ATOM 1555 N N . LEU A 1 212 ? 98.353 11.976 68.079 1.00 36.24 193 LEU A N 1
ATOM 1556 C CA . LEU A 1 212 ? 98.740 12.932 69.110 1.00 38.01 193 LEU A CA 1
ATOM 1557 C C . LEU A 1 212 ? 97.988 14.257 69.013 1.00 39.81 193 LEU A C 1
ATOM 1558 O O . LEU A 1 212 ? 96.924 14.295 68.356 1.00 41.64 193 LEU A O 1
#

Solvent-accessible surface area: 10966 Å² total; per-residue (Å²): 129,67,109,0,0,0,0,0,0,0,57,26,0,24,20,40,71,0,4,138,76,0,40,100,73,25,94,112,98,17,32,74,13,17,28,2,0,20,33,169,84,148,186,106,23,131,81,32,96,63,55,42,33,37,74,134,94,68,2,110,48,58,62,187,96,61,49,21,6,14,114,30,105,99,52,150,36,82,32,0,1,21,54,42,0,14,64,76,0,105,146,95,116,54,8,1,0,0,70,11,48,0,54,0,0,64,43,5,79,166,25,128,68,8,65,106,13,28,17,0,16,0,59,13,46,45,59,112,48,0,41,62,92,8,89,119,115,36,107,82,70,163,66,82,22,94,110,35,47,80,86,11,56,84,20,40,115,39,5,124,129,43,128,40,77,46,50,5,83,16,106,60,68,94,93,1,17,113,84,0,65,79,64,5,28,103,52,45,32,110,219

GO terms:
  GO:0004385 GMP kinase activity (F, IDA)

CATH classification: 3.40.50.300 (+1 more: 3.30.63.10)

Sequence (191 aa):
NIYPLVICGPSGVGKGTLIKKLLNEFPNYFYFSVSCTTRKKREKEKEGVDYYFIDKTIFEDKLKNEDFLEYDNYANNFYGTLKSEYDKAKEQNKICLFEMNINGVKQLKKSTHIKNALYIFIKPPSTDVLLSRLLTRNTENQEQIQKRMEQLNIELHEANLLNFNLSIINDDLTLTYQQLKNYLLNSYIHL

InterPro domains:
  IPR008144 Guanylate kinase-like domain [PS50052] (4-187)
  IPR008145 Guanylate kinase/L-type calcium channel beta subunit [PF00625] (6-186)
  IPR008145 Guanylate kinase/L-type calcium channel beta subunit [SM00072] (3-190)
  IPR017665 Guanylate kinase [TIGR03263] (7-186)
  IPR020590 Guanylate kinase, conserved site [PS00856] (39-56)
  IPR027417 P-loop containing nucleoside triphosphate hydrolase [G3DSA:3.40.50.300] (7-182)
  IPR027417 P-loop containing nucleoside triphosphate hydrolase [SSF52540] (4-188)